Protein AF-A0A067TLC0-F1 (afdb_monomer)

Radius of gyration: 30.62 Å; Cα contacts (8 Å, |Δi|>4): 368; chains: 1; bounding box: 94×138×63 Å

Mean predicted aligned error: 16.07 Å

Foldseek 3Di:
DDDDDDDDDDDDDDDDDDDDDDDDDDDPDDDDDDDDDDDDDDDDDDDADDPPPPPAPVPDDDDDDDDDDDPDDPDPPPPDPPPPPVVPLCQAAFFQSHSDPQWDKDFLDDQDPPPVVNVVVQVVVVLQCLVHPPPPDGRDSPFLLRIGIHHPLRRCCVPVVLQKAKAFDPVLCVVVVVQSVVQVVVQVVCCVVPVHRPDGGDGDCVDCSWLWTWMDMDGLNQCVSAPPPGWRWHADPVVRDTQTWHQARHRFIASDNHPPGHGDDTDTGRCPVVCPPVDSRNHHTNVSSNVSRSVSVVVSVVVCVVCVVNNDDDPDPPPPPPPPPDDDDDDDDDDDDDDD

Organism: Galerina marginata (strain CBS 339.88) (NCBI:txid685588)

Sequence (340 aa):
MVNRTWQQPKHCRHIRDSNTDKDFEPNPYKREEEVYVYNNIPIPTSAVKPYSNVPTLRNLPEIVHNREPVIEEGGSVVLQPYSWDYANREEGCFVTKEVNYGNRLGYWLNPVSDSKIRKKMEGTLEKMNILGEFLDLPVDLEQSYNRSFFSPSIQSAMDNFGFIAITASSLTLDVLIPMIKSENLRLQAEANENGFSCSTRKIDHSHPCVSDPKFELVAMHPHHFLPPGTQLSIFDPKEMVYESYVAAKDGHIRTSVDSWSPRLPCFERNDKNRLSGGDLIMQANVFFVILGADIKFRRYFKWADANPASVQRLPIRKQEKDTCLSPKVTEDTHTMWASP

Solvent-accessible surface area (backbone atoms only — not comparable to full-atom values): 21796 Å² total; per-residue (Å²): 137,89,89,84,83,89,86,87,82,91,83,91,80,87,88,80,92,77,91,74,92,79,85,84,82,81,80,91,82,81,78,86,80,85,80,79,86,81,78,98,75,95,76,91,76,76,44,79,77,88,82,78,79,66,86,66,72,81,84,54,88,81,82,87,74,97,68,80,86,79,81,76,77,85,72,81,76,75,75,72,72,57,98,79,66,76,69,58,65,82,38,20,15,68,80,32,47,49,67,52,94,73,44,39,83,42,57,40,50,75,69,53,89,53,65,69,60,32,52,52,50,26,64,47,49,47,70,56,31,77,84,45,84,90,65,85,63,79,58,56,63,86,39,47,29,32,39,47,36,27,42,63,66,58,47,42,30,38,73,78,65,54,22,35,38,51,28,59,20,69,78,27,43,69,51,50,52,56,53,54,49,54,45,52,52,52,48,50,51,45,21,70,76,68,78,46,62,85,74,77,57,81,65,71,61,81,42,53,59,51,65,65,44,40,28,30,80,47,53,78,32,28,60,76,66,28,38,94,97,47,66,53,61,30,47,39,86,85,82,73,44,73,49,56,27,25,43,13,72,65,44,41,55,10,59,35,59,48,80,81,44,60,61,71,69,70,42,71,69,57,59,75,65,59,43,86,79,73,51,76,67,56,43,67,38,53,64,42,32,37,53,35,23,49,58,50,50,53,52,50,51,57,50,40,72,76,34,52,73,85,66,56,54,69,82,75,78,72,75,76,74,79,76,77,75,75,79,82,83,80,87,82,82,89,81,81,90,82,80,134

Nearest PDB structures (foldseek):
  8tv0-assembly1_E  TM=1.747E-01  e=7.543E+00  Xenorhabdus nematophila

Secondary structure (DSSP, 8-state):
------------------------PPP--------------------------S--GGGSPP--------------------TT----GGG--TTT----TT-EEEESSPPPSSHHHHHHHHHHHGGGT-S-TTS-PPP-TTSGGGEEEE-HHHHIIIIIS--EEEEE-HHHHHHHHHHHHHHHHHHHHHHHHHSS--SPP---TTSHHHHS--EEEEESSHHHHS-TT--EEEEETTTTEEEEEEE-TTSSEESSSSTTSPB---B---GGGGGGG--GGGS--HHHHHHHHHHHHHHHHHHHHH-HHHH--PPP---------PPPP-----------

pLDDT: mean 70.52, std 25.97, range [26.48, 98.31]

Structure (mmCIF, N/CA/C/O backbone):
data_AF-A0A067TLC0-F1
#
_entry.id   AF-A0A067TLC0-F1
#
loop_
_atom_site.group_PDB
_atom_site.id
_atom_site.type_symbol
_atom_site.label_atom_id
_atom_site.label_alt_id
_atom_site.label_comp_id
_atom_site.label_asym_id
_atom_site.label_entity_id
_atom_site.label_seq_id
_atom_site.pdbx_PDB_ins_code
_atom_site.Cartn_x
_atom_site.Cartn_y
_atom_site.Cartn_z
_atom_site.occupancy
_atom_site.B_iso_or_equiv
_atom_site.auth_seq_id
_atom_site.auth_comp_id
_atom_site.auth_asym_id
_atom_site.auth_atom_id
_atom_site.pdbx_PDB_model_num
ATOM 1 N N . MET A 1 1 ? -0.952 70.670 20.224 1.00 35.78 1 MET A N 1
ATOM 2 C CA . MET A 1 1 ? -1.187 69.590 19.239 1.00 35.78 1 MET A CA 1
ATOM 3 C C . MET A 1 1 ? 0.038 69.465 18.350 1.00 35.78 1 MET A C 1
ATOM 5 O O . MET A 1 1 ? 0.662 70.478 18.060 1.00 35.78 1 MET A O 1
ATOM 9 N N . VAL A 1 2 ? 0.418 68.236 18.005 1.00 34.09 2 VAL A N 1
ATOM 10 C CA . VAL A 1 2 ? 1.646 67.907 17.260 1.00 34.09 2 VAL A CA 1
ATOM 11 C C . VAL A 1 2 ? 1.389 68.008 15.756 1.00 34.09 2 VAL A C 1
ATOM 13 O O . VAL A 1 2 ? 0.340 67.555 15.316 1.00 34.09 2 VAL A O 1
ATOM 16 N N . ASN A 1 3 ? 2.334 68.569 14.986 1.00 34.62 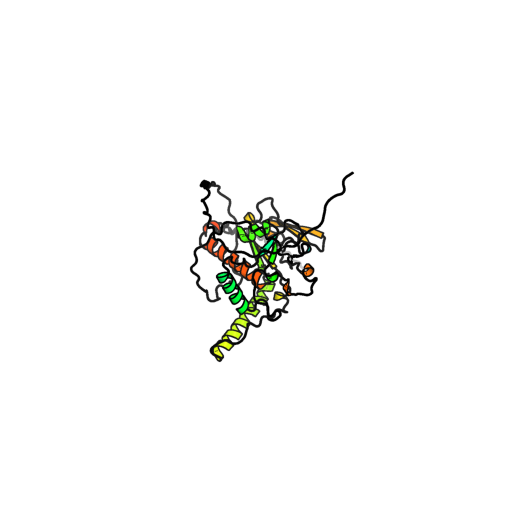3 ASN A N 1
ATOM 17 C CA . ASN A 1 3 ? 2.530 68.250 13.561 1.00 34.62 3 ASN A CA 1
ATOM 18 C C . ASN A 1 3 ? 3.879 68.783 13.024 1.00 34.62 3 ASN A C 1
ATOM 20 O O . ASN A 1 3 ? 3.991 69.893 12.509 1.00 34.62 3 ASN A O 1
ATOM 24 N N . ARG A 1 4 ? 4.911 67.944 13.156 1.00 38.00 4 ARG A N 1
ATOM 25 C CA . ARG A 1 4 ? 6.143 67.834 12.345 1.00 38.00 4 ARG A CA 1
ATOM 26 C C . ARG A 1 4 ? 6.429 66.318 12.323 1.00 38.00 4 ARG A C 1
ATOM 28 O O . ARG A 1 4 ? 6.133 65.671 13.320 1.00 38.00 4 ARG A O 1
ATOM 35 N N . THR A 1 5 ? 6.871 65.684 11.240 1.00 31.77 5 THR A N 1
ATOM 36 C CA . THR A 1 5 ? 8.157 65.898 10.548 1.00 31.77 5 THR A CA 1
ATOM 37 C C . THR A 1 5 ? 8.055 65.534 9.054 1.00 31.77 5 THR A C 1
ATOM 39 O O . THR A 1 5 ? 7.375 64.585 8.692 1.00 31.77 5 THR A O 1
ATOM 42 N N . TRP A 1 6 ? 8.511 66.400 8.142 1.00 28.59 6 TRP A N 1
ATOM 43 C CA . TRP A 1 6 ? 9.872 66.473 7.558 1.00 28.59 6 TRP A CA 1
ATOM 44 C C . TRP A 1 6 ? 10.228 65.338 6.573 1.00 28.59 6 TRP A C 1
ATOM 46 O O . TRP A 1 6 ? 10.308 64.172 6.939 1.00 28.59 6 TRP A O 1
ATOM 56 N N . GLN A 1 7 ? 10.485 65.731 5.319 1.00 39.12 7 GLN A N 1
ATOM 57 C CA . GLN A 1 7 ? 11.053 64.910 4.239 1.00 39.12 7 GLN A CA 1
ATOM 58 C C . GLN A 1 7 ? 12.599 64.923 4.247 1.00 39.12 7 GLN A C 1
ATOM 60 O O . GLN A 1 7 ? 13.198 65.759 4.921 1.00 39.12 7 GLN A O 1
ATOM 65 N N . GLN A 1 8 ? 13.174 64.113 3.338 1.00 34.06 8 GLN A N 1
ATOM 66 C CA . GLN A 1 8 ? 14.561 64.074 2.820 1.00 34.06 8 GLN A CA 1
ATOM 67 C C . GLN A 1 8 ? 15.534 63.082 3.496 1.00 34.06 8 GLN A C 1
ATOM 69 O O . GLN A 1 8 ? 15.330 62.745 4.658 1.00 34.06 8 GLN A O 1
ATOM 74 N N . PRO A 1 9 ? 16.641 62.671 2.823 1.00 39.53 9 PRO A N 1
ATOM 75 C CA . PRO A 1 9 ? 16.933 62.655 1.373 1.00 39.53 9 PRO A CA 1
ATOM 76 C C . PRO A 1 9 ? 17.453 61.288 0.852 1.00 39.53 9 PRO A C 1
ATOM 78 O O . PRO A 1 9 ? 17.744 60.367 1.609 1.00 39.53 9 PRO A O 1
ATOM 81 N N . LYS A 1 10 ? 17.657 61.179 -0.471 1.00 44.28 10 LYS A N 1
ATOM 82 C CA . LYS A 1 10 ? 18.511 60.138 -1.079 1.00 44.28 10 LYS A CA 1
ATOM 83 C C . LYS A 1 10 ? 19.995 60.473 -0.870 1.00 44.28 10 LYS A C 1
ATOM 85 O O . LYS A 1 10 ? 20.380 61.604 -1.143 1.00 44.28 10 LYS A O 1
ATOM 90 N N . HIS A 1 11 ? 20.835 59.481 -0.564 1.00 31.58 11 HIS A N 1
ATOM 91 C CA . HIS A 1 11 ? 22.257 59.500 -0.940 1.00 31.58 11 HIS A CA 1
ATOM 92 C C . HIS A 1 11 ? 22.839 58.084 -1.060 1.00 31.58 11 HIS A C 1
ATOM 94 O O . HIS A 1 11 ? 22.676 57.259 -0.167 1.00 31.58 11 HIS A O 1
ATOM 100 N N . CYS A 1 12 ? 23.550 57.818 -2.158 1.00 40.28 12 CYS A N 1
ATOM 101 C CA . CYS A 1 12 ? 24.310 56.583 -2.365 1.00 40.28 12 CYS A CA 1
ATOM 102 C C . CYS A 1 12 ? 25.687 56.647 -1.685 1.00 40.28 12 CYS A C 1
ATOM 104 O O . CYS A 1 12 ? 26.345 57.687 -1.758 1.00 40.28 12 CYS A O 1
ATOM 106 N N . ARG A 1 13 ? 26.188 55.506 -1.189 1.00 30.22 13 ARG A N 1
ATOM 107 C CA . ARG A 1 13 ? 27.627 55.182 -1.151 1.00 30.22 13 ARG A CA 1
ATOM 108 C C . ARG A 1 13 ? 27.857 53.684 -1.398 1.00 30.22 13 ARG A C 1
ATOM 110 O O . ARG A 1 13 ? 27.169 52.852 -0.823 1.00 30.22 13 ARG A O 1
ATOM 117 N N . HIS A 1 14 ? 28.837 53.381 -2.250 1.00 39.69 14 HIS A N 1
ATOM 118 C CA . HIS A 1 14 ? 29.527 52.084 -2.328 1.00 39.69 14 HIS A CA 1
ATOM 119 C C . HIS A 1 14 ? 30.627 51.993 -1.246 1.00 39.69 14 HIS A C 1
ATOM 121 O O . HIS A 1 14 ? 30.883 53.001 -0.587 1.00 39.69 14 HIS A O 1
ATOM 127 N N . ILE A 1 15 ? 31.322 50.835 -1.195 1.00 32.88 15 ILE A N 1
ATOM 128 C CA . ILE A 1 15 ? 32.452 50.386 -0.329 1.00 32.88 15 ILE A CA 1
ATOM 129 C C . ILE A 1 15 ? 31.965 49.377 0.730 1.00 32.88 15 ILE A C 1
ATOM 131 O O . ILE A 1 15 ? 30.950 49.645 1.360 1.00 32.88 15 ILE A O 1
ATOM 135 N N . ARG A 1 16 ? 32.640 48.258 1.048 1.00 30.11 16 ARG A N 1
ATOM 136 C CA . ARG A 1 16 ? 33.638 47.361 0.392 1.00 30.11 16 ARG A CA 1
ATOM 137 C C . ARG A 1 16 ? 33.803 46.152 1.346 1.00 30.11 16 ARG A C 1
ATOM 139 O O . ARG A 1 16 ? 33.373 46.241 2.491 1.00 30.11 16 ARG A O 1
ATOM 146 N N . ASP A 1 17 ? 34.412 45.057 0.903 1.00 43.75 17 ASP A N 1
ATOM 147 C CA . ASP A 1 17 ? 34.593 43.824 1.688 1.00 43.75 17 ASP A CA 1
ATOM 148 C C . ASP A 1 17 ? 35.338 44.004 3.023 1.00 43.75 17 ASP A C 1
ATOM 150 O O . ASP A 1 17 ? 36.309 44.760 3.107 1.00 43.75 17 ASP A O 1
ATOM 154 N N . SER A 1 18 ? 34.975 43.191 4.022 1.00 37.06 18 SER A N 1
ATOM 155 C CA . SER A 1 18 ? 35.901 42.763 5.079 1.00 37.06 18 SER A CA 1
ATOM 156 C C . SER A 1 18 ? 35.486 41.420 5.690 1.00 37.06 18 SER A C 1
ATOM 158 O O . SER A 1 18 ? 34.394 41.304 6.248 1.00 37.06 18 SER A O 1
ATOM 160 N N . ASN A 1 19 ? 36.388 40.436 5.638 1.00 40.75 19 ASN A N 1
ATOM 161 C CA . ASN A 1 19 ? 36.303 39.190 6.403 1.00 40.75 19 ASN A CA 1
ATOM 162 C C . ASN A 1 19 ? 36.103 39.465 7.901 1.00 40.75 19 ASN A C 1
ATOM 164 O O . ASN A 1 19 ? 36.773 40.333 8.454 1.00 40.75 19 ASN A O 1
ATOM 168 N N . THR A 1 20 ? 35.302 38.638 8.572 1.00 42.38 20 THR A N 1
ATOM 169 C CA . THR A 1 20 ? 35.576 38.239 9.963 1.00 42.38 20 THR A CA 1
ATOM 170 C C . THR A 1 20 ? 35.119 36.801 10.169 1.00 42.38 20 THR A C 1
ATOM 172 O O . THR A 1 20 ? 33.921 36.527 10.174 1.00 42.38 20 THR A O 1
ATOM 175 N N . ASP A 1 21 ? 36.081 35.898 10.364 1.00 45.62 21 ASP A N 1
ATOM 176 C CA . ASP A 1 21 ? 35.835 34.652 11.086 1.00 45.62 21 ASP A CA 1
ATOM 177 C C . ASP A 1 21 ? 35.264 34.976 12.471 1.00 45.62 21 ASP A C 1
ATOM 179 O O . ASP A 1 21 ? 35.669 35.959 13.104 1.00 45.62 21 ASP A O 1
ATOM 183 N N . LYS A 1 22 ? 34.338 34.142 12.949 1.00 41.09 22 LYS A N 1
ATOM 184 C CA . LYS A 1 22 ? 33.977 34.070 14.366 1.00 41.09 22 LYS A CA 1
ATOM 185 C C . LYS A 1 22 ? 33.767 32.623 14.770 1.00 41.09 22 LYS A C 1
ATOM 187 O O . LYS A 1 22 ? 32.983 31.903 14.155 1.00 41.09 22 LYS A O 1
ATOM 192 N N . ASP A 1 23 ? 34.491 32.242 15.809 1.00 38.19 23 ASP A N 1
ATOM 193 C CA . ASP A 1 23 ? 34.583 30.889 16.330 1.00 38.19 23 ASP A CA 1
ATOM 194 C C . ASP A 1 23 ? 33.241 30.373 16.865 1.00 38.19 23 ASP A C 1
ATOM 196 O O . ASP A 1 23 ? 32.471 31.101 17.497 1.00 38.19 23 ASP A O 1
ATOM 200 N N . PHE A 1 24 ? 32.980 29.086 16.636 1.00 37.44 24 PHE A N 1
ATOM 201 C CA . PHE A 1 24 ? 31.867 28.360 17.241 1.00 37.44 24 PHE A CA 1
ATOM 202 C C . PHE A 1 24 ? 32.380 27.594 18.467 1.00 37.44 24 PHE A C 1
ATOM 204 O O . PHE A 1 24 ? 33.016 26.548 18.332 1.00 37.44 24 PHE A O 1
ATOM 211 N N . GLU A 1 25 ? 32.096 28.096 19.670 1.00 41.50 25 GLU A N 1
ATOM 212 C CA . GLU A 1 25 ? 32.323 27.332 20.903 1.00 41.50 25 GLU A CA 1
ATOM 213 C C . GLU A 1 25 ? 31.297 26.182 21.024 1.00 41.50 25 GLU A C 1
ATOM 215 O O . GLU A 1 25 ? 30.097 26.398 20.814 1.00 41.50 25 GLU A O 1
ATOM 220 N N . PRO A 1 26 ? 31.717 24.950 21.372 1.00 40.78 26 PRO A N 1
ATOM 221 C CA . PRO A 1 26 ? 30.798 23.832 21.559 1.00 40.78 26 PRO A CA 1
ATOM 222 C C . PRO A 1 26 ? 30.064 23.905 22.910 1.00 40.78 26 PRO A C 1
ATOM 224 O O . PRO A 1 26 ? 30.665 24.064 23.970 1.00 40.78 26 PRO A O 1
ATOM 227 N N . ASN A 1 27 ? 28.742 23.726 22.867 1.00 39.22 27 ASN A N 1
ATOM 228 C CA . ASN A 1 27 ? 27.845 23.771 24.026 1.00 39.22 27 ASN A CA 1
ATOM 229 C C . ASN A 1 27 ? 28.145 22.631 25.043 1.00 39.22 27 ASN A C 1
ATOM 231 O O . ASN A 1 27 ? 28.084 21.461 24.656 1.00 39.22 27 ASN A O 1
ATOM 235 N N . PRO A 1 28 ? 28.422 22.923 26.333 1.00 37.91 28 PRO A N 1
ATOM 236 C CA . PRO A 1 28 ? 28.964 21.951 27.294 1.00 37.91 28 PRO A CA 1
ATOM 237 C C . PRO A 1 28 ? 27.935 21.022 27.974 1.00 37.91 28 PRO A C 1
ATOM 239 O O . PRO A 1 28 ? 28.260 20.388 28.977 1.00 37.91 28 PRO A O 1
ATOM 242 N N . TYR A 1 29 ? 26.704 20.907 27.464 1.00 36.50 29 TYR A N 1
ATOM 243 C CA . TYR A 1 29 ? 25.649 20.081 28.074 1.00 36.50 29 TYR A CA 1
ATOM 244 C C . TYR A 1 29 ? 25.233 18.883 27.209 1.00 36.50 29 TYR A C 1
ATOM 246 O O . TYR A 1 29 ? 24.141 18.848 26.647 1.00 36.50 29 TYR A O 1
ATOM 254 N N . LYS A 1 30 ? 26.079 17.846 27.185 1.00 38.03 30 LYS A N 1
ATOM 255 C CA . LYS A 1 30 ? 25.629 16.462 26.968 1.00 38.03 30 LYS A CA 1
ATOM 256 C C . LYS A 1 30 ? 25.593 15.743 28.315 1.00 38.03 30 LYS A C 1
ATOM 258 O O . LYS A 1 30 ? 26.639 15.491 28.904 1.00 38.03 30 LYS A O 1
ATOM 263 N N . ARG A 1 31 ? 24.391 15.417 28.797 1.00 38.50 31 ARG A N 1
ATOM 264 C CA . ARG A 1 31 ? 24.199 14.331 29.766 1.00 38.50 31 ARG A CA 1
ATOM 265 C C . ARG A 1 31 ? 23.816 13.085 28.985 1.00 38.50 31 ARG A C 1
ATOM 267 O O . ARG A 1 31 ? 22.965 13.159 28.105 1.00 38.50 31 ARG A O 1
ATOM 274 N N . GLU A 1 32 ? 24.460 11.978 29.307 1.00 35.38 32 GLU A N 1
ATOM 275 C CA . GLU A 1 32 ? 24.096 10.661 28.801 1.00 35.38 32 GLU A CA 1
ATOM 276 C C . GLU A 1 32 ? 22.876 10.178 29.597 1.00 35.38 32 GLU A C 1
ATOM 278 O O . GLU A 1 32 ? 22.923 10.118 30.827 1.00 35.38 32 GLU A O 1
ATOM 283 N N . GLU A 1 33 ? 21.764 9.893 28.918 1.00 31.33 33 GLU A N 1
ATOM 284 C CA . GLU A 1 33 ? 20.612 9.239 29.545 1.00 31.33 33 GLU A CA 1
ATOM 285 C C . GLU A 1 33 ? 20.790 7.720 29.454 1.00 31.33 33 GLU A C 1
ATOM 287 O O . GLU A 1 33 ? 20.690 7.124 28.381 1.00 31.33 33 GLU A O 1
ATOM 292 N N . GLU A 1 34 ? 21.056 7.082 30.595 1.00 29.84 34 GLU A N 1
ATOM 293 C CA . GLU A 1 34 ? 21.028 5.624 30.716 1.00 29.84 34 GLU A CA 1
ATOM 294 C C . GLU A 1 34 ? 19.593 5.110 30.516 1.00 29.84 34 GLU A C 1
ATOM 296 O O . GLU A 1 34 ? 18.732 5.247 31.389 1.00 29.84 34 GLU A O 1
ATOM 301 N N . VAL A 1 35 ? 19.321 4.482 29.370 1.00 28.64 35 VAL A N 1
ATOM 302 C CA . VAL A 1 35 ? 18.025 3.842 29.108 1.00 28.64 35 VAL A CA 1
ATOM 303 C C . VAL A 1 35 ? 17.969 2.482 29.809 1.00 28.64 35 VAL A C 1
ATOM 305 O O . VAL A 1 35 ? 18.454 1.470 29.300 1.00 28.64 35 VAL A O 1
ATOM 308 N N . TYR A 1 36 ? 17.335 2.442 30.982 1.00 28.42 36 TYR A N 1
ATOM 309 C CA . TYR A 1 36 ? 17.071 1.200 31.712 1.00 28.42 36 TYR A CA 1
ATOM 310 C C . TYR A 1 36 ? 16.000 0.359 31.002 1.00 28.42 36 TYR A C 1
ATOM 312 O O . TYR A 1 36 ? 14.807 0.663 31.053 1.00 28.42 36 TYR A O 1
ATOM 320 N N . VAL A 1 37 ? 16.418 -0.747 30.379 1.00 28.23 37 VAL A N 1
ATOM 321 C CA . VAL A 1 37 ? 15.508 -1.719 29.753 1.00 28.23 37 VAL A CA 1
ATOM 322 C C . VAL A 1 37 ? 14.820 -2.570 30.825 1.00 28.23 37 VAL A C 1
ATOM 324 O O . VAL A 1 37 ? 15.290 -3.643 31.200 1.00 28.23 37 VAL A O 1
ATOM 327 N N . TYR A 1 38 ? 13.660 -2.111 31.291 1.00 27.77 38 TYR A N 1
ATOM 328 C CA . TYR A 1 38 ? 12.707 -2.953 32.011 1.00 27.77 38 TYR A CA 1
ATOM 329 C C . TYR A 1 38 ? 11.726 -3.599 31.028 1.00 27.77 38 TYR A C 1
ATOM 331 O O . TYR A 1 38 ? 10.941 -2.897 30.395 1.00 27.77 38 TYR A O 1
ATOM 339 N N . ASN A 1 39 ? 11.726 -4.935 30.947 1.00 31.44 39 ASN A N 1
ATOM 340 C CA . ASN A 1 39 ? 10.574 -5.748 31.376 1.00 31.44 39 ASN A CA 1
ATOM 341 C C . ASN A 1 39 ? 10.729 -7.241 31.034 1.00 31.44 39 ASN A C 1
ATOM 343 O O . ASN A 1 39 ? 10.575 -7.661 29.890 1.00 31.44 39 ASN A O 1
ATOM 347 N N . ASN A 1 40 ? 10.890 -8.063 32.075 1.00 36.94 40 ASN A N 1
ATOM 348 C CA . ASN A 1 40 ? 10.496 -9.470 32.034 1.00 36.94 40 ASN A CA 1
ATOM 349 C C . ASN A 1 40 ? 8.982 -9.557 32.281 1.00 36.94 40 ASN A C 1
ATOM 351 O O . ASN A 1 40 ? 8.552 -9.491 33.431 1.00 36.94 40 ASN A O 1
ATOM 355 N N . ILE A 1 41 ? 8.173 -9.721 31.231 1.00 29.52 41 ILE A N 1
ATOM 356 C CA . ILE A 1 41 ? 6.742 -10.052 31.356 1.00 29.52 41 ILE A CA 1
ATOM 357 C C . ILE A 1 41 ? 6.423 -11.214 30.398 1.00 29.52 41 ILE A C 1
ATOM 359 O O . ILE A 1 41 ? 6.582 -11.055 29.188 1.00 29.52 41 ILE A O 1
ATOM 363 N N . PRO A 1 42 ? 5.981 -12.387 30.892 1.00 28.31 42 PRO A N 1
ATOM 364 C CA . PRO A 1 42 ? 5.569 -13.495 30.035 1.00 28.31 42 PRO A CA 1
ATOM 365 C C . PRO A 1 42 ? 4.168 -13.237 29.456 1.00 28.31 42 PRO A C 1
ATOM 367 O O . PRO A 1 42 ? 3.219 -13.010 30.204 1.00 28.31 42 PRO A O 1
ATOM 370 N N . ILE A 1 43 ? 4.025 -13.304 28.127 1.00 30.72 43 ILE A N 1
ATOM 371 C CA . ILE A 1 43 ? 2.763 -13.026 27.414 1.00 30.72 43 ILE A CA 1
ATOM 372 C C . ILE A 1 43 ? 2.221 -14.315 26.743 1.00 30.72 43 ILE A C 1
ATOM 374 O O . ILE A 1 43 ? 3.015 -15.085 26.194 1.00 30.72 43 ILE A O 1
ATOM 378 N N . PRO A 1 44 ? 0.896 -14.598 26.779 1.00 29.98 44 PRO A N 1
ATOM 379 C CA . PRO A 1 44 ? 0.312 -15.817 26.201 1.00 29.98 44 PRO A CA 1
ATOM 380 C C . PRO A 1 44 ? 0.334 -15.849 24.662 1.00 29.98 44 PRO A C 1
ATOM 382 O O . PRO A 1 44 ? 0.292 -14.812 24.007 1.00 29.98 44 PRO A O 1
ATOM 385 N N . THR A 1 45 ? 0.365 -17.052 24.075 1.00 39.25 45 THR A N 1
ATOM 386 C CA . THR A 1 45 ? 0.702 -17.280 22.655 1.00 39.25 45 THR A CA 1
ATOM 387 C C . THR A 1 45 ? -0.404 -17.968 21.840 1.00 39.25 45 THR A C 1
ATOM 389 O O . THR A 1 45 ? -0.791 -19.097 22.136 1.00 39.25 45 THR A O 1
ATOM 392 N N . SER A 1 46 ? -0.869 -17.286 20.781 1.00 35.47 46 SER A N 1
ATOM 393 C CA . SER A 1 46 ? -1.727 -17.778 19.677 1.00 35.47 46 SER A CA 1
ATOM 394 C C . SER A 1 46 ? -1.967 -16.645 18.653 1.00 35.47 46 SER A C 1
ATOM 396 O O . SER A 1 46 ? -2.077 -15.502 19.081 1.00 35.47 46 SER A O 1
ATOM 398 N N . ALA A 1 47 ? -2.136 -16.840 17.339 1.00 34.28 47 ALA A N 1
ATOM 399 C CA . ALA A 1 47 ? -1.912 -18.000 16.462 1.00 34.28 47 ALA A CA 1
ATOM 400 C C . ALA A 1 47 ? -1.875 -17.539 14.976 1.00 34.28 47 ALA A C 1
ATOM 402 O O . ALA A 1 47 ? -2.572 -16.593 14.619 1.00 34.28 47 ALA A O 1
ATOM 403 N N . VAL A 1 48 ? -1.116 -18.220 14.100 1.00 31.67 48 VAL A N 1
ATOM 404 C CA . VAL A 1 48 ? -1.018 -17.938 12.645 1.00 31.67 48 VAL A CA 1
ATOM 405 C C . VAL A 1 48 ? -1.014 -19.247 11.836 1.00 31.67 48 VAL A C 1
ATOM 407 O O . VAL A 1 48 ? -0.314 -20.193 12.189 1.00 31.67 48 VAL A O 1
ATOM 410 N N . LYS A 1 49 ? -1.780 -19.313 10.736 1.00 31.06 49 LYS A N 1
ATOM 411 C CA . LYS A 1 49 ? -1.675 -20.366 9.698 1.00 31.06 49 LYS A CA 1
ATOM 412 C C . LYS A 1 49 ? -0.728 -19.909 8.575 1.00 31.06 49 LYS A C 1
ATOM 414 O O . LYS A 1 49 ? -0.640 -18.708 8.338 1.00 31.06 49 LYS A O 1
ATOM 419 N N . PRO A 1 50 ? -0.054 -20.825 7.854 1.00 34.62 50 PRO A N 1
ATOM 420 C CA . PRO A 1 50 ? 0.897 -20.447 6.811 1.00 34.62 50 PRO A CA 1
ATOM 421 C C . PRO A 1 50 ? 0.210 -19.697 5.660 1.00 34.62 50 PRO A C 1
ATOM 423 O O . PRO A 1 50 ? -0.622 -20.260 4.949 1.00 34.62 50 PRO A O 1
ATOM 426 N N . TYR A 1 51 ? 0.600 -18.440 5.447 1.00 38.50 51 TYR A N 1
ATOM 427 C CA . TYR A 1 51 ? 0.253 -17.663 4.256 1.00 38.50 51 TYR A CA 1
ATOM 428 C C . TYR A 1 51 ? 1.097 -18.143 3.059 1.00 38.50 51 TYR A C 1
ATOM 430 O O . TYR A 1 51 ? 2.070 -17.504 2.673 1.00 38.50 51 TYR A O 1
ATOM 438 N N . SER A 1 52 ? 0.746 -19.297 2.482 1.00 35.38 52 SER A N 1
ATOM 439 C CA . SER A 1 52 ? 1.464 -19.897 1.341 1.00 35.38 52 SER A CA 1
ATOM 440 C C . SER A 1 52 ? 0.997 -19.416 -0.038 1.00 35.38 52 SER A C 1
ATOM 442 O O . SER A 1 52 ? 1.602 -19.792 -1.037 1.00 35.38 52 SER A O 1
ATOM 444 N N . ASN A 1 53 ? -0.086 -18.633 -0.107 1.00 33.38 53 ASN A N 1
ATOM 445 C CA . ASN A 1 53 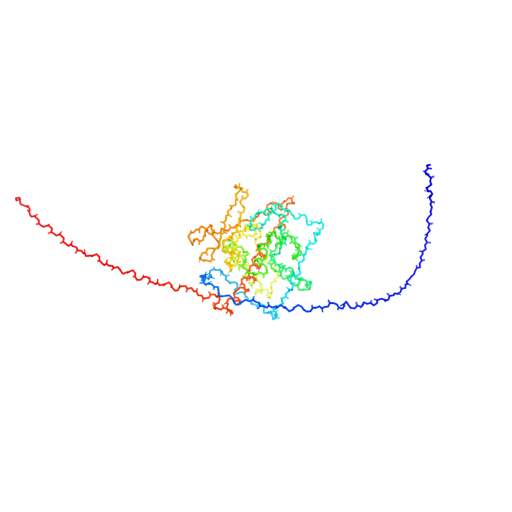? -0.794 -18.360 -1.365 1.00 33.38 53 ASN A CA 1
ATOM 446 C C . ASN A 1 53 ? -0.684 -16.910 -1.861 1.00 33.38 53 ASN A C 1
ATOM 448 O O . ASN A 1 53 ? -1.201 -16.615 -2.932 1.00 33.38 53 ASN A O 1
ATOM 452 N N . VAL A 1 54 ? 0.024 -16.022 -1.152 1.00 35.81 54 VAL A N 1
ATOM 453 C CA . VAL A 1 54 ? 0.526 -14.792 -1.788 1.00 35.81 54 VAL A CA 1
ATOM 454 C C . VAL A 1 54 ? 1.674 -15.224 -2.705 1.00 35.81 54 VAL A C 1
ATOM 456 O O . VAL A 1 54 ? 2.632 -15.810 -2.191 1.00 35.81 54 VAL A O 1
ATOM 459 N N . PRO A 1 55 ? 1.628 -14.982 -4.030 1.00 36.38 55 PRO A N 1
ATOM 460 C CA . PRO A 1 55 ? 2.714 -15.368 -4.920 1.00 36.38 55 PRO A CA 1
ATOM 461 C C . PRO A 1 55 ? 3.963 -14.563 -4.565 1.00 36.38 55 PRO A C 1
ATOM 463 O O . PRO A 1 55 ? 4.116 -13.409 -4.962 1.00 36.38 55 PRO A O 1
ATOM 466 N N . THR A 1 56 ? 4.863 -15.154 -3.780 1.00 40.16 56 THR A N 1
ATOM 467 C CA . THR A 1 56 ? 6.076 -14.460 -3.360 1.00 40.16 56 THR A CA 1
ATOM 468 C C . THR A 1 56 ? 6.903 -14.096 -4.586 1.00 40.16 56 THR A C 1
ATOM 470 O O . THR A 1 56 ? 7.214 -14.968 -5.400 1.00 40.16 56 THR A O 1
ATOM 473 N N . LEU A 1 57 ? 7.369 -12.849 -4.664 1.00 42.50 57 LEU A N 1
ATOM 474 C CA . LEU A 1 57 ? 8.295 -12.370 -5.700 1.00 42.50 57 LEU A CA 1
ATOM 475 C C . LEU A 1 57 ? 9.705 -13.010 -5.616 1.00 42.50 57 LEU A C 1
ATOM 477 O O . LEU A 1 57 ? 10.618 -12.574 -6.307 1.00 42.50 57 LEU A O 1
ATOM 481 N N . ARG A 1 58 ? 9.872 -14.083 -4.821 1.00 43.12 58 ARG A N 1
ATOM 482 C CA . ARG A 1 58 ? 11.104 -14.868 -4.588 1.00 43.12 58 ARG A CA 1
ATOM 483 C C . ARG A 1 58 ? 11.772 -15.421 -5.857 1.00 43.12 58 ARG A C 1
ATOM 485 O O . ARG A 1 58 ? 12.924 -15.824 -5.782 1.00 43.12 58 ARG A O 1
ATOM 492 N N . ASN A 1 59 ? 11.075 -15.435 -6.996 1.00 40.38 59 ASN A N 1
ATOM 493 C CA . ASN A 1 59 ? 11.617 -15.881 -8.286 1.00 40.38 59 ASN A CA 1
ATOM 494 C C . ASN A 1 59 ? 12.070 -14.721 -9.198 1.00 40.38 59 ASN A C 1
ATOM 496 O O . ASN A 1 59 ? 12.397 -14.959 -10.360 1.00 40.38 59 ASN A O 1
ATOM 500 N N . LEU A 1 60 ? 12.075 -13.473 -8.716 1.00 36.72 60 LEU A N 1
ATOM 501 C CA . LEU A 1 60 ? 12.784 -12.377 -9.380 1.00 36.72 60 LEU A CA 1
ATOM 502 C C . LEU A 1 60 ? 14.269 -12.413 -8.971 1.00 36.72 60 LEU A C 1
ATOM 504 O O . LEU A 1 60 ? 14.550 -12.637 -7.793 1.00 36.72 60 LEU A O 1
ATOM 508 N N . PRO A 1 61 ? 15.223 -12.197 -9.898 1.00 29.81 61 PRO A N 1
ATOM 509 C CA . PRO A 1 61 ? 16.648 -12.239 -9.580 1.00 29.81 61 PRO A CA 1
ATOM 510 C C . PRO A 1 61 ? 17.015 -11.176 -8.536 1.00 29.81 61 PRO A C 1
ATOM 512 O O . PRO A 1 61 ? 16.759 -9.984 -8.716 1.00 29.81 61 PRO A O 1
ATOM 515 N N . GLU A 1 62 ? 17.613 -11.622 -7.433 1.00 34.41 62 GLU A N 1
ATOM 516 C CA . GLU A 1 62 ? 17.938 -10.782 -6.283 1.00 34.41 62 GLU A CA 1
ATOM 517 C C . GLU A 1 62 ? 19.139 -9.868 -6.571 1.00 34.41 62 GLU A C 1
ATOM 519 O O . GLU A 1 62 ? 20.245 -10.327 -6.861 1.00 34.41 62 GLU A O 1
ATOM 524 N N . ILE A 1 63 ? 18.942 -8.552 -6.441 1.00 32.03 63 ILE A N 1
ATOM 525 C CA . ILE A 1 63 ? 20.044 -7.585 -6.444 1.00 32.03 63 ILE A CA 1
ATOM 526 C C . ILE A 1 63 ? 20.589 -7.493 -5.016 1.00 32.03 63 ILE A C 1
ATOM 528 O O . ILE A 1 63 ? 20.036 -6.792 -4.167 1.00 32.03 63 ILE A O 1
ATOM 532 N N . VAL A 1 64 ? 21.688 -8.203 -4.756 1.00 27.55 64 VAL A N 1
ATOM 533 C CA . VAL A 1 64 ? 22.331 -8.239 -3.437 1.00 27.55 64 VAL A CA 1
ATOM 534 C C . VAL A 1 64 ? 22.871 -6.855 -3.063 1.00 27.55 64 VAL A C 1
ATOM 536 O O . VAL A 1 64 ? 23.706 -6.272 -3.761 1.00 27.55 64 VAL A O 1
ATOM 539 N N . HIS A 1 65 ? 22.417 -6.327 -1.927 1.00 31.44 65 HIS A N 1
ATOM 540 C CA . HIS A 1 65 ? 22.927 -5.097 -1.327 1.00 31.44 65 HIS A CA 1
ATOM 541 C C . HIS A 1 65 ? 23.325 -5.355 0.126 1.00 31.44 65 HIS A C 1
ATOM 543 O O . HIS A 1 65 ? 22.482 -5.391 1.021 1.00 31.44 65 HIS A O 1
ATOM 549 N N . ASN A 1 66 ? 24.633 -5.491 0.357 1.00 28.73 66 ASN A N 1
ATOM 550 C CA . ASN A 1 66 ? 25.212 -5.542 1.696 1.00 28.73 66 ASN A CA 1
ATOM 551 C C . ASN A 1 66 ? 25.031 -4.175 2.371 1.00 28.73 66 ASN A C 1
ATOM 553 O O . ASN A 1 66 ? 25.785 -3.239 2.104 1.00 28.73 66 ASN A O 1
ATOM 557 N N . ARG A 1 67 ? 24.016 -4.056 3.228 1.00 35.34 67 ARG A N 1
ATOM 558 C CA . ARG A 1 67 ? 23.846 -2.938 4.160 1.00 35.34 67 ARG A CA 1
ATOM 559 C C . ARG A 1 67 ? 23.401 -3.460 5.516 1.00 35.34 67 ARG A C 1
ATOM 561 O O . ARG A 1 67 ? 22.459 -4.248 5.607 1.00 35.34 67 ARG A O 1
ATOM 568 N N . GLU A 1 68 ? 24.077 -2.991 6.552 1.00 26.48 68 GLU A N 1
ATOM 569 C CA . GLU A 1 68 ? 23.636 -3.141 7.934 1.00 26.48 68 GLU A CA 1
ATOM 570 C C . GLU A 1 68 ? 22.352 -2.323 8.172 1.00 26.48 68 GLU A C 1
ATOM 572 O O . GLU A 1 68 ? 22.097 -1.346 7.454 1.00 26.48 68 GLU A O 1
ATOM 577 N N . PRO A 1 69 ? 21.501 -2.721 9.135 1.00 30.94 69 PRO A N 1
ATOM 578 C CA . PRO A 1 69 ? 20.294 -1.977 9.458 1.00 30.94 69 PRO A CA 1
ATOM 579 C C . PRO A 1 69 ? 20.655 -0.641 10.118 1.00 30.94 69 PRO A C 1
ATOM 581 O O . PRO A 1 69 ? 21.035 -0.597 11.285 1.00 30.94 69 PRO A O 1
ATOM 584 N N . VAL A 1 70 ? 20.488 0.457 9.379 1.00 29.55 70 VAL A N 1
ATOM 585 C CA . VAL A 1 70 ? 20.499 1.800 9.966 1.00 29.55 70 VAL A CA 1
ATOM 586 C C . VAL A 1 70 ? 19.228 1.955 10.800 1.00 29.55 70 VAL A C 1
ATOM 588 O O . VAL A 1 70 ? 18.120 1.918 10.263 1.00 29.55 70 VAL A O 1
ATOM 591 N N . ILE A 1 71 ? 19.397 2.109 12.111 1.00 29.39 71 ILE A N 1
ATOM 592 C CA . ILE A 1 71 ? 18.343 2.588 13.004 1.00 29.39 71 ILE A CA 1
ATOM 593 C C . ILE A 1 71 ? 18.346 4.110 12.861 1.00 29.39 71 ILE A C 1
ATOM 595 O O . ILE A 1 71 ? 19.210 4.784 13.414 1.00 29.39 71 ILE A O 1
ATOM 599 N N . GLU A 1 72 ? 17.429 4.647 12.060 1.00 33.31 72 GLU A N 1
ATOM 600 C CA . GLU A 1 72 ? 17.228 6.094 11.982 1.00 33.31 72 GLU A CA 1
ATOM 601 C C . GLU A 1 72 ? 16.483 6.550 13.243 1.00 33.31 72 GLU A C 1
ATOM 603 O O . GLU A 1 72 ? 15.380 6.077 13.529 1.00 33.31 72 GLU A O 1
ATOM 608 N N . GLU A 1 73 ? 17.091 7.452 14.019 1.00 31.00 73 GLU A N 1
ATOM 609 C CA . GLU A 1 73 ? 16.404 8.103 15.134 1.00 31.00 73 GLU A CA 1
ATOM 610 C C . GLU A 1 73 ? 15.183 8.858 14.600 1.00 31.00 73 GLU A C 1
ATOM 612 O O . GLU A 1 73 ? 15.277 9.614 13.630 1.00 31.00 73 GLU A O 1
ATOM 617 N N . GLY A 1 74 ? 14.030 8.643 15.239 1.00 33.41 74 GLY A N 1
ATOM 618 C CA . GLY A 1 74 ? 12.733 9.170 14.820 1.00 33.41 74 GLY A CA 1
ATOM 619 C C . GLY A 1 74 ? 12.601 10.682 14.999 1.00 33.41 74 GLY A C 1
ATOM 620 O O . GLY A 1 74 ? 11.804 11.148 15.813 1.00 33.41 74 GLY A O 1
ATOM 621 N N . GLY A 1 75 ? 13.346 11.457 14.213 1.00 28.28 75 GLY A N 1
ATOM 622 C CA . GLY A 1 75 ? 13.123 12.882 14.050 1.00 28.28 75 GLY A CA 1
ATOM 623 C C . GLY A 1 75 ? 11.717 13.108 13.507 1.00 28.28 75 GLY A C 1
ATOM 624 O O . GLY A 1 75 ? 11.423 12.776 12.360 1.00 28.28 75 GLY A O 1
ATOM 625 N N . SER A 1 76 ? 10.834 13.678 14.330 1.00 32.41 76 SER A N 1
ATOM 626 C CA . SER A 1 76 ? 9.497 14.085 13.899 1.00 32.41 76 SER A CA 1
ATOM 627 C C . SER A 1 76 ? 9.616 15.240 12.905 1.00 32.41 76 SER A C 1
ATOM 629 O O . SER A 1 76 ? 9.519 16.406 13.291 1.00 32.41 76 SER A O 1
ATOM 631 N N . VAL A 1 77 ? 9.799 14.917 11.623 1.00 33.94 77 VAL A N 1
ATOM 632 C CA . VAL A 1 77 ? 9.709 15.876 10.522 1.00 33.94 77 VAL A CA 1
ATOM 633 C C . VAL A 1 77 ? 8.274 16.393 10.476 1.00 33.94 77 VAL A C 1
ATOM 635 O O . VAL A 1 77 ? 7.387 15.809 9.855 1.00 33.94 77 VAL A O 1
ATOM 638 N N . VAL A 1 78 ? 8.041 17.510 11.165 1.00 36.12 78 VAL A N 1
ATOM 639 C CA . VAL A 1 78 ? 6.872 18.351 10.931 1.00 36.12 78 VAL A CA 1
ATOM 640 C C . VAL A 1 78 ? 7.057 18.910 9.529 1.00 36.12 78 VAL A C 1
ATOM 642 O O . VAL A 1 78 ? 7.793 19.876 9.336 1.00 36.12 78 VAL A O 1
ATOM 645 N N . LEU A 1 79 ? 6.442 18.246 8.549 1.00 39.22 79 LEU A N 1
ATOM 646 C CA . LEU A 1 79 ? 6.405 18.708 7.168 1.00 39.22 79 LEU A CA 1
ATOM 647 C C . LEU A 1 79 ? 5.836 20.129 7.176 1.00 39.22 79 LEU A C 1
ATOM 649 O O . LEU A 1 79 ? 4.643 20.325 7.422 1.00 39.22 79 LEU A O 1
ATOM 653 N N . GLN A 1 80 ? 6.693 21.125 6.941 1.00 35.41 80 GLN A N 1
ATOM 654 C CA . GLN A 1 80 ? 6.206 22.443 6.567 1.00 35.41 80 GLN A CA 1
ATOM 655 C C . GLN A 1 80 ? 5.476 22.262 5.235 1.00 35.41 80 GLN A C 1
ATOM 657 O O . GLN A 1 80 ? 6.089 21.736 4.303 1.00 35.41 80 GLN A O 1
ATOM 662 N N . PRO A 1 81 ? 4.193 22.646 5.128 1.00 35.84 81 PRO A N 1
ATOM 663 C CA . PRO A 1 81 ? 3.515 22.601 3.847 1.00 35.84 81 PRO A CA 1
ATOM 664 C C . PRO A 1 81 ? 4.239 23.577 2.922 1.00 35.84 81 PRO A C 1
ATOM 666 O O . PRO A 1 81 ? 4.231 24.789 3.163 1.00 35.84 81 PRO A O 1
ATOM 669 N N . TYR A 1 82 ? 4.868 23.057 1.866 1.00 38.94 82 TYR A N 1
ATOM 670 C CA . TYR A 1 82 ? 5.216 23.912 0.738 1.00 38.94 82 TYR A CA 1
ATOM 671 C C . TYR A 1 82 ? 3.910 24.538 0.249 1.00 38.94 82 TYR A C 1
ATOM 673 O O . TYR A 1 82 ? 2.861 23.899 0.274 1.00 38.94 82 TYR A O 1
ATOM 681 N N . SER A 1 83 ? 3.932 25.812 -0.137 1.00 40.12 83 SER A N 1
ATOM 682 C CA . SER A 1 83 ? 2.715 26.637 -0.218 1.00 40.12 83 SER A CA 1
ATOM 683 C C . SER A 1 83 ? 1.680 26.199 -1.267 1.00 40.12 83 SER A C 1
ATOM 685 O O . SER A 1 83 ? 0.630 26.831 -1.373 1.00 40.12 83 SER A O 1
ATOM 687 N N . TRP A 1 84 ? 1.963 25.141 -2.034 1.00 46.16 84 TRP A N 1
ATOM 688 C CA . TRP A 1 84 ? 1.077 24.523 -3.024 1.00 46.16 84 TRP A CA 1
ATOM 689 C C . TRP A 1 84 ? 0.560 23.132 -2.593 1.00 46.16 84 TRP A C 1
ATOM 691 O O . TRP A 1 84 ? -0.293 22.580 -3.283 1.00 46.16 84 TRP A O 1
ATOM 701 N N . ASP A 1 85 ? 0.984 22.595 -1.436 1.00 49.44 85 ASP A N 1
ATOM 702 C CA . ASP A 1 85 ? 0.377 21.428 -0.769 1.00 49.44 85 ASP A CA 1
ATOM 703 C C . ASP A 1 85 ? -1.006 21.806 -0.189 1.00 49.44 85 ASP A C 1
ATOM 705 O O . ASP A 1 85 ? -1.268 21.701 1.014 1.00 49.44 85 ASP A O 1
ATOM 709 N N . TYR A 1 86 ? -1.944 22.214 -1.051 1.00 48.25 86 TYR A N 1
ATOM 710 C CA . TYR A 1 86 ? -3.375 22.229 -0.734 1.00 48.25 86 TYR A CA 1
ATOM 711 C C . TYR A 1 86 ? -3.907 20.787 -0.766 1.00 48.25 86 TYR A C 1
ATOM 713 O O . TYR A 1 86 ? -4.824 20.439 -1.507 1.00 48.25 86 TYR A O 1
ATOM 721 N N . ALA A 1 87 ? -3.266 19.918 0.020 1.00 54.66 87 ALA A N 1
ATOM 722 C CA . ALA A 1 87 ? -3.623 18.520 0.160 1.00 54.66 87 ALA A CA 1
ATOM 723 C C . ALA A 1 87 ? -5.050 18.463 0.709 1.00 54.66 87 ALA A C 1
ATOM 725 O O . ALA A 1 87 ? -5.296 18.862 1.854 1.00 54.66 87 ALA A O 1
ATOM 726 N N . ASN A 1 88 ? -5.994 18.048 -0.143 1.00 62.06 88 ASN A N 1
ATOM 727 C CA . ASN A 1 88 ? -7.411 18.181 0.152 1.00 62.06 88 ASN A CA 1
ATOM 728 C C . ASN A 1 88 ? -7.756 17.350 1.395 1.00 62.06 88 ASN A C 1
ATOM 730 O O . ASN A 1 88 ? -7.803 16.122 1.345 1.00 62.06 88 ASN A O 1
ATOM 734 N N . ARG A 1 89 ? -8.011 18.025 2.523 1.00 65.31 89 ARG A N 1
ATOM 735 C CA . ARG A 1 89 ? -8.322 17.364 3.800 1.00 65.31 89 ARG A CA 1
ATOM 736 C C . ARG A 1 89 ? -9.614 16.540 3.726 1.00 65.31 89 ARG A C 1
ATOM 738 O O . ARG A 1 89 ? -9.790 15.644 4.545 1.00 65.31 89 ARG A O 1
ATOM 745 N N . GLU A 1 90 ? -10.459 16.787 2.724 1.00 75.94 90 GLU A N 1
ATOM 746 C CA . GLU A 1 90 ? -11.661 16.012 2.389 1.00 75.94 90 GLU A CA 1
ATOM 747 C C . GLU A 1 90 ? -11.366 14.607 1.821 1.00 75.94 90 GLU A C 1
ATOM 749 O O . GLU A 1 90 ? -12.295 13.821 1.645 1.00 75.94 90 GLU A O 1
ATOM 754 N N . GLU A 1 91 ? -10.109 14.257 1.521 1.00 79.81 91 GLU A N 1
ATOM 755 C CA . GLU A 1 91 ? -9.708 12.881 1.166 1.00 79.81 91 GLU A CA 1
ATOM 756 C C . GLU A 1 91 ? -9.989 11.898 2.317 1.00 79.81 91 GLU A C 1
ATOM 758 O O . GLU A 1 91 ? -10.459 10.778 2.091 1.00 79.81 91 GLU A O 1
ATOM 763 N N . GLY A 1 92 ? -9.748 12.343 3.556 1.00 88.31 92 GLY A N 1
ATOM 764 C CA . GLY A 1 92 ? -9.788 11.506 4.753 1.00 88.31 92 GLY A CA 1
ATOM 765 C C . GLY A 1 92 ? -8.583 10.568 4.875 1.00 88.31 92 GLY A C 1
ATOM 766 O O . GLY A 1 92 ? -7.658 10.590 4.070 1.00 88.31 92 GLY A O 1
ATOM 767 N N . CYS A 1 93 ? -8.555 9.746 5.924 1.00 92.19 93 CYS A N 1
ATOM 768 C CA . CYS A 1 93 ? -7.528 8.717 6.080 1.00 92.19 93 CYS A CA 1
ATOM 769 C C . CYS A 1 93 ? -7.729 7.582 5.060 1.00 92.19 93 CYS A C 1
ATOM 771 O O . CYS A 1 93 ? -8.819 7.030 4.957 1.00 92.19 93 CYS A O 1
ATOM 773 N N . PHE A 1 94 ? -6.658 7.147 4.394 1.00 93.25 94 PHE A N 1
ATOM 774 C CA . PHE A 1 94 ? -6.669 6.093 3.373 1.00 93.25 94 PHE A CA 1
ATOM 775 C C . PHE A 1 94 ? -7.339 4.778 3.817 1.00 93.25 94 PHE A C 1
ATOM 777 O O . PHE A 1 94 ? -7.954 4.096 3.002 1.00 93.25 94 PHE A O 1
ATOM 784 N N . VAL A 1 95 ? -7.226 4.418 5.103 1.00 94.44 95 VAL A N 1
ATOM 785 C CA . VAL A 1 95 ? -7.820 3.194 5.674 1.00 94.44 95 VAL A CA 1
ATOM 786 C C . VAL A 1 95 ? -9.169 3.472 6.334 1.00 94.44 95 VAL A C 1
ATOM 788 O O . VAL A 1 95 ? -10.155 2.816 6.012 1.00 94.44 95 VAL A O 1
ATOM 791 N N . THR A 1 96 ? -9.229 4.417 7.280 1.00 94.69 96 THR A N 1
ATOM 792 C CA . THR A 1 96 ? -10.442 4.634 8.091 1.00 94.69 96 THR A CA 1
ATOM 793 C C . THR A 1 96 ? -11.474 5.528 7.412 1.00 94.69 96 THR A C 1
ATOM 795 O O . THR A 1 96 ? -12.585 5.632 7.921 1.00 94.69 96 THR A O 1
ATOM 798 N N . LYS A 1 97 ? -11.119 6.183 6.296 1.00 93.00 97 LYS A N 1
ATOM 799 C CA . LYS A 1 97 ? -11.909 7.180 5.541 1.00 93.00 97 LYS A CA 1
ATOM 800 C C . LYS A 1 97 ? -12.349 8.406 6.352 1.00 93.00 97 LYS A C 1
ATOM 802 O O . LYS A 1 97 ? -13.029 9.285 5.835 1.00 93.00 97 LYS A O 1
ATOM 807 N N . GLU A 1 98 ? -11.923 8.499 7.608 1.00 91.06 98 GLU A N 1
ATOM 808 C CA . GLU A 1 98 ? -12.246 9.592 8.517 1.00 91.06 98 GLU A CA 1
ATOM 809 C C . GLU A 1 98 ? -11.498 10.871 8.113 1.00 91.06 98 GLU A C 1
ATOM 811 O O . GLU A 1 98 ? -10.268 10.877 7.982 1.00 91.06 98 GLU A O 1
ATOM 816 N N . VAL A 1 99 ? -12.238 11.967 7.945 1.00 89.62 99 VAL A N 1
ATOM 817 C CA . VAL A 1 99 ? -11.691 13.316 7.754 1.00 89.62 99 VAL A CA 1
ATOM 818 C C . VAL A 1 99 ? -11.371 13.911 9.124 1.00 89.62 99 VAL A C 1
ATOM 820 O O . VAL A 1 99 ? -12.264 14.325 9.858 1.00 89.62 99 VAL A O 1
ATOM 823 N N . ASN A 1 100 ? -10.085 13.950 9.476 1.00 86.94 100 ASN A N 1
ATOM 824 C CA . ASN A 1 100 ? -9.620 14.414 10.780 1.00 86.94 100 ASN A CA 1
ATOM 825 C C . ASN A 1 100 ? -8.372 15.302 10.635 1.00 86.94 100 ASN A C 1
ATOM 827 O O . ASN A 1 100 ? -7.442 14.967 9.900 1.00 86.94 100 ASN A O 1
ATOM 831 N N . TYR A 1 101 ? -8.317 16.418 11.370 1.00 86.69 101 TYR A N 1
ATOM 832 C CA . TYR A 1 101 ? -7.154 17.318 11.412 1.00 86.69 101 TYR A CA 1
ATOM 833 C C . TYR A 1 101 ? -5.871 16.654 11.936 1.00 86.69 101 TYR A C 1
ATOM 835 O O . TYR A 1 101 ? -4.779 17.149 11.664 1.00 86.69 101 TYR A O 1
ATOM 843 N N . GLY A 1 102 ? -5.993 15.552 12.681 1.00 89.69 102 GLY A N 1
ATOM 844 C CA . GLY A 1 102 ? -4.870 14.740 13.146 1.00 89.69 102 GLY A CA 1
ATOM 845 C C . GLY A 1 102 ? -4.271 13.809 12.087 1.00 89.69 102 GLY A C 1
ATOM 846 O O . GLY A 1 102 ? -3.214 13.231 12.346 1.00 89.69 102 GLY A O 1
ATOM 847 N N . ASN A 1 103 ? -4.906 13.651 10.917 1.00 90.62 103 ASN A N 1
ATOM 848 C CA . ASN A 1 103 ? -4.358 12.851 9.822 1.00 90.62 103 ASN A CA 1
ATOM 849 C C . ASN A 1 103 ? -3.046 13.463 9.310 1.00 90.62 103 ASN A C 1
ATOM 851 O O . ASN A 1 103 ? -2.922 14.676 9.134 1.00 90.62 103 ASN A O 1
ATOM 855 N N . ARG A 1 104 ? -2.065 12.603 9.045 1.00 90.44 104 ARG A N 1
ATOM 856 C CA . ARG A 1 104 ? -0.720 12.966 8.593 1.00 90.44 104 ARG A CA 1
ATOM 857 C C . ARG A 1 104 ? -0.491 12.457 7.183 1.00 90.44 104 ARG A C 1
ATOM 859 O O . ARG A 1 104 ? -0.964 11.381 6.829 1.00 90.44 104 ARG A O 1
ATOM 866 N N . LEU A 1 105 ? 0.261 13.215 6.395 1.00 90.44 105 LEU A N 1
ATOM 867 C CA . LEU A 1 105 ? 0.715 12.766 5.086 1.00 90.44 105 LEU A CA 1
ATOM 868 C C . LEU A 1 105 ? 1.845 11.746 5.289 1.00 90.44 105 LEU A C 1
ATOM 870 O O . LEU A 1 105 ? 2.865 12.062 5.903 1.00 90.44 105 LEU A O 1
ATOM 874 N N . GLY A 1 106 ? 1.634 10.515 4.830 1.00 91.81 106 GLY A N 1
ATOM 875 C CA . GLY A 1 106 ? 2.629 9.445 4.836 1.00 91.81 106 GLY A CA 1
ATOM 876 C C . GLY A 1 106 ? 3.016 9.044 3.417 1.00 91.81 106 GLY A C 1
ATOM 877 O O . GLY A 1 106 ? 2.284 9.321 2.465 1.00 91.81 106 GLY A O 1
ATOM 878 N N . TYR A 1 107 ? 4.165 8.386 3.291 1.00 93.25 107 TYR A N 1
ATOM 879 C CA . TYR A 1 107 ? 4.706 7.921 2.018 1.00 93.25 107 TYR A CA 1
ATOM 880 C C . TYR A 1 107 ? 4.504 6.412 1.859 1.00 93.25 107 TYR A C 1
ATOM 882 O O . TYR A 1 107 ? 4.667 5.657 2.815 1.00 93.25 107 TYR A O 1
ATOM 890 N N . TRP A 1 108 ? 4.206 5.956 0.644 1.00 94.38 108 TRP A N 1
ATOM 891 C CA . TRP A 1 108 ? 4.174 4.525 0.323 1.00 94.38 108 TRP A CA 1
ATOM 892 C C . TRP A 1 108 ? 5.588 3.943 0.217 1.00 94.38 108 TRP A C 1
ATOM 894 O O . TRP A 1 108 ? 5.876 2.865 0.742 1.00 94.38 108 TRP A O 1
ATOM 904 N N . LEU A 1 109 ? 6.485 4.711 -0.401 1.00 92.12 109 LEU A N 1
ATOM 905 C CA . LEU A 1 109 ? 7.923 4.493 -0.443 1.00 92.12 109 LEU A CA 1
ATOM 906 C C . LEU A 1 109 ? 8.616 5.687 0.220 1.00 92.12 109 LEU A C 1
ATOM 908 O O . LEU A 1 109 ? 8.638 6.777 -0.350 1.00 92.12 109 LEU A O 1
ATOM 912 N N . ASN A 1 110 ? 9.189 5.497 1.412 1.00 88.50 110 ASN A N 1
ATOM 913 C CA . ASN A 1 110 ? 9.869 6.582 2.125 1.00 88.50 110 ASN A CA 1
ATOM 914 C C . ASN A 1 110 ? 10.994 7.189 1.259 1.00 88.50 110 ASN A C 1
ATOM 916 O O . ASN A 1 110 ? 11.884 6.445 0.827 1.00 88.50 110 ASN A O 1
ATOM 920 N N . PRO A 1 111 ? 10.989 8.513 1.006 1.00 83.31 111 PRO A N 1
ATOM 921 C CA . PRO A 1 111 ? 12.073 9.169 0.291 1.00 83.31 111 PRO A CA 1
ATOM 922 C C . PRO A 1 111 ? 13.344 9.109 1.140 1.00 83.31 111 PRO A C 1
ATOM 924 O O . PRO A 1 111 ? 13.336 9.444 2.323 1.00 83.31 111 PRO A O 1
ATOM 927 N N . VAL A 1 112 ? 14.452 8.684 0.536 1.00 83.44 112 VAL A N 1
ATOM 928 C CA . VAL A 1 112 ? 15.745 8.628 1.230 1.00 83.44 112 VAL A CA 1
ATOM 929 C C . VAL A 1 112 ? 16.336 10.036 1.320 1.00 83.44 112 VAL A C 1
ATOM 931 O O . VAL A 1 112 ? 16.411 10.740 0.313 1.00 83.44 112 VAL A O 1
ATOM 934 N N . SER A 1 113 ? 16.798 10.430 2.509 1.00 82.31 113 SER A N 1
ATOM 935 C CA . SER A 1 113 ? 17.409 11.746 2.769 1.00 82.31 113 SER A CA 1
ATOM 936 C C . SER A 1 113 ? 18.676 12.005 1.938 1.00 82.31 113 SER A C 1
ATOM 938 O O . SER A 1 113 ? 18.965 13.139 1.561 1.00 82.31 113 SER A O 1
ATOM 940 N N . ASP A 1 114 ? 19.434 10.952 1.612 1.00 91.56 114 ASP A N 1
ATOM 941 C CA . ASP A 1 114 ? 20.544 11.010 0.656 1.00 91.56 114 ASP A CA 1
ATOM 942 C C . ASP A 1 114 ? 20.010 11.164 -0.779 1.00 91.56 114 ASP A C 1
ATOM 944 O O . ASP A 1 114 ? 19.487 10.225 -1.388 1.00 91.56 114 ASP A O 1
ATOM 948 N N . SER A 1 115 ? 20.216 12.354 -1.346 1.00 90.00 115 SER A N 1
ATOM 949 C CA . SER A 1 115 ? 19.775 12.721 -2.694 1.00 90.00 115 SER A CA 1
ATOM 950 C C . SER A 1 115 ? 20.392 11.886 -3.826 1.00 90.00 115 SER A C 1
ATOM 952 O O . SER A 1 115 ? 19.781 11.771 -4.888 1.00 90.00 115 SER A O 1
ATOM 954 N N . LYS A 1 116 ? 21.568 11.268 -3.638 1.00 91.75 116 LYS A N 1
ATOM 955 C CA . LYS A 1 116 ? 22.170 10.357 -4.630 1.00 91.75 116 LYS A CA 1
ATOM 956 C C . LYS A 1 116 ? 21.478 9.000 -4.601 1.00 91.75 116 LYS A C 1
ATOM 958 O O . LYS A 1 116 ? 21.210 8.430 -5.659 1.00 91.75 116 LYS A O 1
ATOM 963 N N . ILE A 1 117 ? 21.177 8.487 -3.406 1.00 89.81 117 ILE A N 1
ATOM 964 C CA . ILE A 1 117 ? 20.412 7.242 -3.247 1.00 89.81 117 ILE A CA 1
ATOM 965 C C . ILE A 1 117 ? 18.992 7.442 -3.778 1.00 89.81 117 ILE A C 1
ATOM 967 O O . ILE A 1 117 ? 18.518 6.607 -4.547 1.00 89.81 117 ILE A O 1
ATOM 971 N N . ARG A 1 118 ? 18.358 8.573 -3.447 1.00 90.50 118 ARG A N 1
ATOM 972 C CA . ARG A 1 118 ? 17.021 8.935 -3.922 1.00 90.50 118 ARG A CA 1
ATOM 973 C C . ARG A 1 118 ? 16.942 8.980 -5.448 1.00 90.50 118 ARG A C 1
ATOM 975 O O . ARG A 1 118 ? 16.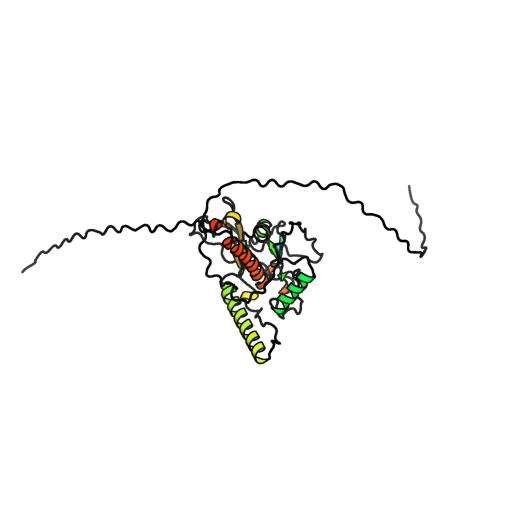195 8.194 -6.019 1.00 90.50 118 ARG A O 1
ATOM 982 N N . LYS A 1 119 ? 17.829 9.738 -6.107 1.00 90.31 119 LYS A N 1
ATOM 983 C CA . LYS A 1 119 ? 17.923 9.777 -7.580 1.00 90.31 119 LYS A CA 1
ATOM 984 C C . LYS A 1 119 ? 18.189 8.412 -8.211 1.00 90.31 119 LYS A C 1
ATOM 986 O O . LYS A 1 119 ? 17.684 8.122 -9.292 1.00 90.31 119 LYS A O 1
ATOM 991 N N . LYS A 1 120 ? 18.972 7.549 -7.550 1.00 90.56 120 LYS A N 1
ATOM 992 C CA . LYS A 1 120 ? 19.181 6.170 -8.016 1.00 90.56 120 LYS A CA 1
ATOM 993 C C . LYS A 1 120 ? 17.892 5.344 -7.918 1.00 90.56 120 LYS A C 1
ATOM 995 O O . LYS A 1 120 ? 17.636 4.547 -8.819 1.00 90.56 120 LYS A O 1
ATOM 1000 N N . MET A 1 121 ? 17.097 5.509 -6.859 1.00 89.25 121 MET A N 1
ATOM 1001 C CA . MET A 1 121 ? 15.796 4.843 -6.715 1.00 89.25 121 MET A CA 1
ATOM 1002 C C . MET A 1 121 ? 14.796 5.364 -7.748 1.00 89.25 121 MET A C 1
ATOM 1004 O O . MET A 1 121 ? 14.229 4.559 -8.478 1.00 89.25 121 MET A O 1
ATOM 1008 N N . GLU A 1 122 ? 14.658 6.681 -7.880 1.00 90.44 122 GLU A N 1
ATOM 1009 C CA . GLU A 1 122 ? 13.805 7.359 -8.865 1.00 90.44 122 GLU A CA 1
ATOM 1010 C C . GLU A 1 122 ? 14.109 6.874 -10.290 1.00 90.44 122 GLU A C 1
ATOM 1012 O O . GLU A 1 122 ? 13.259 6.241 -10.911 1.00 90.44 122 GLU A O 1
ATOM 1017 N N . GLY A 1 123 ? 15.362 6.985 -10.747 1.00 88.38 123 GLY A N 1
ATOM 1018 C CA . GLY A 1 123 ? 15.796 6.463 -12.051 1.00 88.38 123 GLY A CA 1
ATOM 1019 C C . GLY A 1 123 ? 15.812 4.928 -12.182 1.00 88.38 123 GLY A C 1
ATOM 1020 O O . GLY A 1 123 ? 16.094 4.403 -13.261 1.00 88.38 123 GLY A O 1
ATOM 1021 N N . THR A 1 124 ? 15.537 4.177 -11.108 1.00 88.00 124 THR A N 1
ATOM 1022 C CA . THR A 1 124 ? 15.247 2.731 -11.185 1.00 88.00 124 THR A CA 1
ATOM 1023 C C . THR A 1 124 ? 13.753 2.489 -11.396 1.00 88.00 124 THR A C 1
ATOM 1025 O O . THR A 1 124 ? 13.391 1.678 -12.244 1.00 88.00 124 THR A O 1
ATOM 1028 N N . LEU A 1 125 ? 12.890 3.209 -10.674 1.00 88.12 125 LEU A N 1
ATOM 1029 C CA . LEU A 1 125 ? 11.430 3.151 -10.811 1.00 88.12 125 LEU A CA 1
ATOM 1030 C C . LEU A 1 125 ? 10.965 3.700 -12.173 1.00 88.12 125 LEU A C 1
ATOM 1032 O O . LEU A 1 125 ? 10.056 3.145 -12.782 1.00 88.12 125 LEU A O 1
ATOM 1036 N N . GLU A 1 126 ? 11.644 4.721 -12.695 1.00 86.44 126 GLU A N 1
ATOM 1037 C CA . GLU A 1 126 ? 11.419 5.300 -14.027 1.00 86.44 126 GLU A CA 1
ATOM 1038 C C . GLU A 1 126 ? 11.602 4.244 -15.127 1.00 86.44 126 GLU A C 1
ATOM 1040 O O . GLU A 1 126 ? 10.716 4.017 -15.949 1.00 86.44 126 GLU A O 1
ATOM 1045 N N . LYS A 1 127 ? 12.684 3.459 -15.047 1.00 82.88 127 LYS A N 1
ATOM 1046 C CA . LYS A 1 127 ? 12.935 2.302 -15.929 1.00 82.88 127 LYS A CA 1
ATOM 1047 C C . LYS A 1 127 ? 11.926 1.163 -15.751 1.00 82.88 127 LYS A C 1
ATOM 1049 O O . LYS A 1 127 ? 11.854 0.276 -16.602 1.00 82.88 127 LYS A O 1
ATOM 1054 N N . MET A 1 128 ? 11.154 1.154 -14.662 1.00 84.12 128 MET A N 1
ATOM 1055 C CA . MET A 1 128 ? 10.040 0.219 -14.487 1.00 84.12 128 MET A CA 1
ATOM 1056 C C . MET A 1 128 ? 8.742 0.696 -15.176 1.00 84.12 128 MET A C 1
ATOM 1058 O O . MET A 1 128 ? 7.809 -0.095 -15.272 1.00 84.12 128 MET A O 1
ATOM 1062 N N . ASN A 1 129 ? 8.680 1.940 -15.672 1.00 84.81 129 ASN A N 1
ATOM 1063 C CA . ASN A 1 129 ? 7.501 2.602 -16.259 1.00 84.81 129 ASN A CA 1
ATOM 1064 C C . ASN A 1 129 ? 6.192 2.417 -15.458 1.00 84.81 129 ASN A C 1
ATOM 1066 O O . ASN A 1 129 ? 5.098 2.278 -16.010 1.00 84.81 129 ASN A O 1
ATOM 1070 N N . ILE A 1 130 ? 6.305 2.397 -14.128 1.00 84.19 130 ILE A N 1
ATOM 1071 C CA . ILE A 1 130 ? 5.174 2.177 -13.211 1.00 84.19 130 ILE A CA 1
ATOM 1072 C C . ILE A 1 130 ? 4.308 3.425 -12.986 1.00 84.19 130 ILE A C 1
ATOM 1074 O O . ILE A 1 130 ? 3.266 3.312 -12.347 1.00 84.19 130 ILE A O 1
ATOM 1078 N N . LEU A 1 131 ? 4.699 4.585 -13.525 1.00 79.62 131 LEU A N 1
ATOM 1079 C CA . LEU A 1 131 ? 3.858 5.792 -13.590 1.00 79.62 131 LEU A CA 1
ATOM 1080 C C . LEU A 1 131 ? 3.168 5.975 -14.955 1.00 79.62 131 LEU A C 1
ATOM 1082 O O . LEU A 1 131 ? 2.148 6.652 -15.027 1.00 79.62 131 LEU A O 1
ATOM 1086 N N . GLY A 1 132 ? 3.698 5.347 -16.009 1.00 72.19 132 GLY A N 1
ATOM 1087 C CA . GLY A 1 132 ? 3.150 5.388 -17.361 1.00 72.19 132 GLY A CA 1
ATOM 1088 C C . GLY A 1 132 ? 3.638 6.553 -18.219 1.00 72.19 132 GLY A C 1
ATOM 1089 O O . GLY A 1 132 ? 4.093 7.582 -17.731 1.00 72.19 132 GLY A O 1
ATOM 1090 N N . GLU A 1 133 ? 3.475 6.387 -19.533 1.00 60.22 133 GLU A N 1
ATOM 1091 C CA . GLU A 1 133 ? 3.824 7.384 -20.561 1.00 60.22 133 GLU A CA 1
ATOM 1092 C C . GLU A 1 133 ? 2.906 8.621 -20.530 1.00 60.22 133 GLU A C 1
ATOM 1094 O O . GLU A 1 133 ? 3.166 9.604 -21.209 1.00 60.22 133 GLU A O 1
ATOM 1099 N N . PHE A 1 134 ? 1.841 8.605 -19.722 1.00 54.22 134 PHE A N 1
ATOM 1100 C CA . PHE A 1 134 ? 0.837 9.673 -19.650 1.00 54.22 134 PHE A CA 1
ATOM 1101 C C . PHE A 1 134 ? 1.359 11.018 -19.120 1.00 54.22 134 PHE A C 1
ATOM 1103 O O . PHE A 1 134 ? 0.601 11.986 -19.102 1.00 54.22 134 PHE A O 1
ATOM 1110 N N . LEU A 1 135 ? 2.603 11.064 -18.636 1.00 57.84 135 LEU A N 1
ATOM 1111 C CA . LEU A 1 135 ? 3.129 12.190 -17.871 1.00 57.84 135 LEU A CA 1
ATOM 1112 C C . LEU A 1 135 ? 4.364 12.852 -18.493 1.00 57.84 135 LEU A C 1
ATOM 1114 O O . LEU A 1 135 ? 4.531 14.051 -18.300 1.00 57.84 135 LEU A O 1
ATOM 1118 N N . ASP A 1 136 ? 5.266 12.100 -19.140 1.00 64.62 136 ASP A N 1
ATOM 1119 C CA . ASP A 1 136 ? 6.657 12.526 -19.431 1.00 64.62 136 ASP A CA 1
ATOM 1120 C C . ASP A 1 136 ? 7.401 13.146 -18.214 1.00 64.62 136 ASP A C 1
ATOM 1122 O O . ASP A 1 136 ? 8.458 13.769 -18.345 1.00 64.62 136 ASP A O 1
ATOM 1126 N N . LEU A 1 137 ? 6.860 12.967 -17.002 1.00 69.00 137 LEU A N 1
ATOM 1127 C CA . LEU A 1 137 ? 7.408 13.489 -15.757 1.00 69.00 137 LEU A CA 1
ATOM 1128 C C . LEU A 1 137 ? 8.426 12.496 -15.185 1.00 69.00 137 LEU A C 1
ATOM 1130 O O . LEU A 1 137 ? 8.139 11.295 -15.130 1.00 69.00 137 LEU A O 1
ATOM 1134 N N . PRO A 1 138 ? 9.577 12.978 -14.681 1.00 80.38 138 PRO A N 1
ATOM 1135 C CA . PRO A 1 138 ? 10.507 12.126 -13.958 1.00 80.38 138 PRO A CA 1
ATOM 1136 C C . PRO A 1 1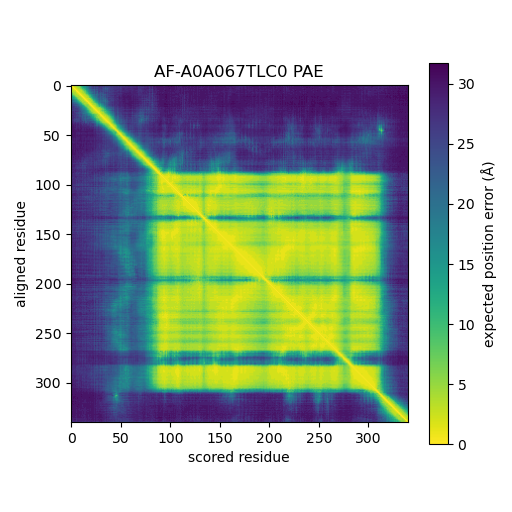38 ? 9.830 11.545 -12.712 1.00 80.38 138 PRO A C 1
ATOM 1138 O O . PRO A 1 138 ? 8.992 12.193 -12.074 1.00 80.38 138 PRO A O 1
ATOM 1141 N N . VAL A 1 139 ? 10.230 10.332 -12.324 1.00 86.25 139 VAL A N 1
ATOM 1142 C CA . VAL A 1 139 ? 9.821 9.788 -11.025 1.00 86.25 139 VAL A CA 1
ATOM 1143 C C . VAL A 1 139 ? 10.417 10.655 -9.921 1.00 86.25 139 VAL A C 1
ATOM 1145 O O . VAL A 1 139 ? 11.622 10.886 -9.883 1.00 86.25 139 VAL A O 1
ATOM 1148 N N . ASP A 1 140 ? 9.567 11.089 -9.003 1.00 88.50 140 ASP A N 1
ATOM 1149 C CA . ASP A 1 140 ? 9.912 11.901 -7.848 1.00 88.50 140 ASP A CA 1
ATOM 1150 C C . ASP A 1 140 ? 9.132 11.354 -6.647 1.00 88.50 140 ASP A C 1
ATOM 1152 O O . ASP A 1 140 ? 7.898 11.318 -6.622 1.00 88.50 140 ASP A O 1
ATOM 1156 N N . LEU A 1 141 ? 9.868 10.873 -5.643 1.00 89.88 141 LEU A N 1
ATOM 1157 C CA . LEU A 1 141 ? 9.273 10.270 -4.450 1.00 89.88 141 LEU A CA 1
ATOM 1158 C C . LEU A 1 141 ? 8.572 11.300 -3.547 1.00 89.88 141 LEU A C 1
ATOM 1160 O O . LEU A 1 141 ? 7.892 10.909 -2.598 1.00 89.88 141 LEU A O 1
ATOM 1164 N N . GLU A 1 142 ? 8.689 12.596 -3.830 1.00 89.06 142 GLU A N 1
ATOM 1165 C CA . GLU A 1 142 ? 7.973 13.665 -3.135 1.00 89.06 142 GLU A CA 1
ATOM 1166 C C . GLU A 1 142 ? 6.615 14.015 -3.782 1.00 89.06 142 GLU A C 1
ATOM 1168 O O . GLU A 1 142 ? 5.894 14.862 -3.262 1.00 89.06 142 GLU A O 1
ATOM 1173 N N . GLN A 1 143 ? 6.198 13.331 -4.852 1.00 86.38 143 GLN A N 1
ATOM 1174 C CA . GLN A 1 143 ? 4.914 13.596 -5.517 1.00 86.38 143 GLN A CA 1
ATOM 1175 C C . GLN A 1 14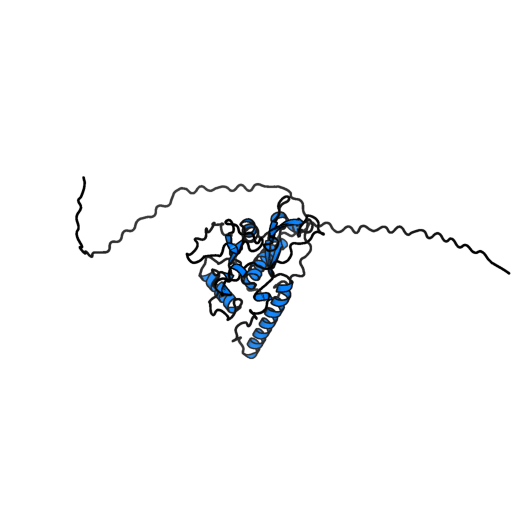3 ? 3.699 12.939 -4.841 1.00 86.38 143 GLN A C 1
ATOM 1177 O O . GLN A 1 143 ? 3.796 11.970 -4.080 1.00 86.38 143 GLN A O 1
ATOM 1182 N N . SER A 1 144 ? 2.512 13.460 -5.163 1.00 84.81 144 SER A N 1
ATOM 1183 C CA . SER A 1 144 ? 1.209 13.037 -4.625 1.00 84.81 144 SER A CA 1
ATOM 1184 C C . SER A 1 144 ? 0.876 11.560 -4.872 1.00 84.81 144 SER A C 1
ATOM 1186 O O . SER A 1 144 ? 0.243 10.934 -4.021 1.00 84.81 144 SER A O 1
ATOM 1188 N N . TYR A 1 145 ? 1.367 10.958 -5.959 1.00 86.62 145 TYR A N 1
ATOM 1189 C CA . TYR A 1 145 ? 1.207 9.524 -6.229 1.00 86.62 145 TYR A CA 1
ATOM 1190 C C . TYR A 1 145 ? 1.982 8.606 -5.266 1.00 86.62 145 TYR A C 1
ATOM 1192 O O . TYR A 1 145 ? 1.663 7.421 -5.158 1.00 86.62 145 TYR A O 1
ATOM 1200 N N . ASN A 1 146 ? 2.965 9.130 -4.525 1.00 91.75 146 ASN A N 1
ATOM 1201 C CA . ASN A 1 146 ? 3.645 8.415 -3.439 1.00 91.75 146 ASN A CA 1
ATOM 1202 C C . ASN A 1 146 ? 3.052 8.737 -2.053 1.00 91.75 146 ASN A C 1
ATOM 1204 O O . ASN A 1 146 ? 3.522 8.202 -1.052 1.00 91.75 146 ASN A O 1
ATOM 1208 N N . ARG A 1 147 ? 2.043 9.614 -1.962 1.00 90.50 147 ARG A N 1
ATOM 1209 C CA . ARG A 1 147 ? 1.579 10.198 -0.696 1.00 90.50 147 ARG A CA 1
ATOM 1210 C C . ARG A 1 147 ? 0.089 9.953 -0.447 1.00 90.50 147 ARG A C 1
ATOM 1212 O O . ARG A 1 147 ? -0.753 10.206 -1.310 1.00 90.50 147 ARG A O 1
ATOM 1219 N N . SER A 1 148 ? -0.254 9.556 0.774 1.00 91.81 148 SER A N 1
ATOM 1220 C CA . SER A 1 148 ? -1.642 9.404 1.239 1.00 91.81 148 SER A CA 1
ATOM 1221 C C . SER A 1 148 ? -1.792 9.864 2.685 1.00 91.81 148 SER A C 1
ATOM 1223 O O . SER A 1 148 ? -0.825 9.863 3.450 1.00 91.81 148 SER A O 1
ATOM 1225 N N . PHE A 1 149 ? -3.000 10.273 3.072 1.00 91.94 149 PHE A N 1
ATOM 1226 C CA . PHE A 1 149 ? -3.283 10.605 4.466 1.00 91.94 149 PHE A CA 1
ATOM 1227 C C . PHE A 1 149 ? -3.486 9.347 5.317 1.00 91.94 149 PHE A C 1
ATOM 1229 O O . PHE A 1 149 ? -4.252 8.449 4.969 1.00 91.94 149 PHE A O 1
ATOM 1236 N N . PHE A 1 150 ? -2.875 9.312 6.496 1.00 93.56 150 PHE A N 1
ATOM 1237 C CA . PHE A 1 150 ? -3.056 8.256 7.489 1.00 93.56 150 PHE A CA 1
ATOM 1238 C C . PHE A 1 150 ? -3.376 8.856 8.854 1.00 93.56 150 PHE A C 1
ATOM 1240 O O . PHE A 1 150 ? -2.832 9.896 9.230 1.00 93.56 150 PHE A O 1
ATOM 1247 N N . SER A 1 151 ? -4.216 8.181 9.638 1.00 94.25 151 SER A N 1
ATOM 1248 C CA . SER A 1 151 ? -4.320 8.493 11.060 1.00 94.25 151 SER A CA 1
ATOM 1249 C C . SER A 1 151 ? -2.984 8.168 11.759 1.00 94.25 151 SER A C 1
ATOM 1251 O O . SER A 1 151 ? -2.271 7.253 11.328 1.00 94.25 151 SER A O 1
ATOM 1253 N N . PRO A 1 152 ? -2.610 8.871 12.847 1.00 94.12 152 PRO A N 1
ATOM 1254 C CA . PRO A 1 152 ? -1.321 8.654 13.511 1.00 94.12 152 PRO A CA 1
ATOM 1255 C C . PRO A 1 152 ? -1.106 7.217 14.007 1.00 94.12 152 PRO A C 1
ATOM 1257 O O . PRO A 1 152 ? 0.025 6.732 14.012 1.00 94.12 152 PRO A O 1
ATOM 1260 N N . SER A 1 153 ? -2.180 6.518 14.393 1.00 94.50 153 SER A N 1
ATOM 1261 C CA . SER A 1 153 ? -2.132 5.112 14.806 1.00 94.50 153 SER A CA 1
ATOM 1262 C C . SER A 1 153 ? -1.817 4.178 13.636 1.00 94.50 153 SER A C 1
ATOM 1264 O O . SER A 1 153 ? -0.934 3.333 13.770 1.00 94.50 153 SER A O 1
ATOM 1266 N N . ILE A 1 154 ? -2.467 4.364 12.479 1.00 95.81 154 ILE A N 1
ATOM 1267 C CA . ILE A 1 154 ? -2.188 3.600 11.254 1.00 95.81 154 ILE A CA 1
ATOM 1268 C C . ILE A 1 154 ? -0.753 3.853 10.783 1.00 95.81 154 ILE A C 1
ATOM 1270 O O . ILE A 1 154 ? -0.026 2.893 10.544 1.00 95.81 154 ILE A O 1
ATOM 1274 N N . GLN A 1 155 ? -0.314 5.115 10.720 1.00 94.00 155 GLN A N 1
ATOM 1275 C CA . GLN A 1 155 ? 1.052 5.452 10.306 1.00 94.00 155 GLN A CA 1
ATOM 1276 C C . GLN A 1 155 ? 2.098 4.813 11.233 1.00 94.00 155 GLN A C 1
ATOM 1278 O O . GLN A 1 155 ? 3.040 4.179 10.764 1.00 94.00 155 GLN A O 1
ATOM 1283 N N . SER A 1 156 ? 1.912 4.911 12.553 1.00 93.94 156 SER A N 1
ATOM 1284 C CA . SER A 1 156 ? 2.849 4.333 13.524 1.00 93.94 156 SER A CA 1
ATOM 1285 C C . SER A 1 156 ? 2.873 2.798 13.468 1.00 93.94 156 SER A C 1
ATOM 1287 O O . SER A 1 156 ? 3.945 2.190 13.438 1.00 93.94 156 SER A O 1
ATOM 1289 N N . ALA A 1 157 ? 1.705 2.152 13.372 1.00 95.50 157 ALA A N 1
ATOM 1290 C CA . ALA A 1 157 ? 1.602 0.701 13.213 1.00 95.50 157 ALA A CA 1
ATOM 1291 C C . ALA A 1 157 ? 2.232 0.199 11.902 1.00 95.50 157 ALA A C 1
ATOM 1293 O O . ALA A 1 157 ? 2.754 -0.917 11.862 1.00 95.50 157 ALA A O 1
ATOM 1294 N N . MET A 1 158 ? 2.187 1.013 10.845 1.00 94.31 158 MET A N 1
ATOM 1295 C CA . MET A 1 158 ? 2.722 0.695 9.526 1.00 94.31 158 MET A CA 1
ATOM 1296 C C . MET A 1 158 ? 4.246 0.888 9.451 1.00 94.31 158 MET A C 1
ATOM 1298 O O . MET A 1 158 ? 4.952 -0.041 9.058 1.00 94.31 158 MET A O 1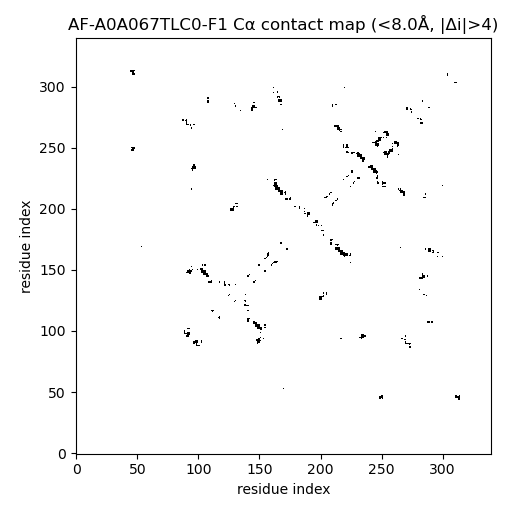
ATOM 1302 N N . ASP A 1 159 ? 4.761 2.061 9.827 1.00 90.38 159 ASP A N 1
ATOM 1303 C CA . ASP A 1 159 ? 6.153 2.447 9.544 1.00 90.38 159 ASP A CA 1
ATOM 1304 C C . ASP A 1 159 ? 7.106 2.286 10.735 1.00 90.38 159 ASP A C 1
ATOM 1306 O O . ASP A 1 159 ? 8.241 1.853 10.533 1.00 90.38 159 ASP A O 1
ATOM 1310 N N . ASN A 1 160 ? 6.653 2.561 11.965 1.00 88.69 160 ASN A N 1
ATOM 1311 C CA . ASN A 1 160 ? 7.498 2.442 13.162 1.00 88.69 160 ASN A CA 1
ATOM 1312 C C . ASN A 1 160 ? 7.568 0.995 13.662 1.00 88.69 160 ASN A C 1
ATOM 1314 O O . ASN A 1 160 ? 8.639 0.499 14.005 1.00 88.69 160 ASN A O 1
ATOM 1318 N N . PHE A 1 161 ? 6.417 0.318 13.715 1.00 89.69 161 PHE A N 1
ATOM 1319 C CA . PHE A 1 161 ? 6.299 -1.003 14.338 1.00 89.69 161 PHE A CA 1
ATOM 1320 C C . PHE A 1 161 ? 6.204 -2.170 13.350 1.00 89.69 161 PHE A C 1
ATOM 1322 O O . PHE A 1 161 ? 6.470 -3.308 13.732 1.00 89.69 161 PHE A O 1
ATOM 1329 N N . GLY A 1 162 ? 5.803 -1.926 12.097 1.00 91.56 162 GLY A N 1
ATOM 1330 C CA . GLY A 1 162 ? 5.594 -2.993 11.114 1.00 91.56 162 GLY A CA 1
ATOM 1331 C C . GLY A 1 162 ? 4.538 -4.024 11.543 1.00 91.56 162 GLY A C 1
ATOM 1332 O O . GLY A 1 162 ? 4.650 -5.200 11.209 1.00 91.56 162 GLY A O 1
ATOM 1333 N N . PHE A 1 163 ? 3.517 -3.611 12.300 1.00 95.00 163 PHE A N 1
ATOM 1334 C CA . PHE A 1 163 ? 2.408 -4.483 12.704 1.00 95.00 163 PHE A CA 1
ATOM 1335 C C . PHE A 1 163 ? 1.395 -4.708 11.576 1.00 95.00 163 PHE A C 1
ATOM 1337 O O . PHE A 1 163 ? 0.701 -5.728 11.575 1.00 95.00 163 PHE A O 1
ATOM 1344 N N . ILE A 1 164 ? 1.318 -3.775 10.622 1.00 97.31 164 ILE A N 1
ATOM 1345 C CA . ILE A 1 164 ? 0.427 -3.826 9.458 1.00 97.31 164 ILE A CA 1
ATOM 1346 C C . ILE A 1 164 ? 1.170 -3.473 8.166 1.00 97.31 164 ILE A C 1
ATOM 1348 O O . ILE A 1 164 ? 2.160 -2.742 8.172 1.00 97.31 164 ILE A O 1
ATOM 1352 N N . ALA A 1 165 ? 0.651 -3.964 7.047 1.00 97.19 165 ALA A N 1
ATOM 1353 C CA . ALA A 1 165 ? 0.957 -3.483 5.707 1.00 97.19 165 ALA A CA 1
ATOM 1354 C C . ALA A 1 165 ? -0.357 -3.257 4.951 1.00 97.19 165 ALA A C 1
ATOM 1356 O O . ALA A 1 165 ? -1.354 -3.927 5.218 1.00 97.19 165 ALA A O 1
ATOM 1357 N N . ILE A 1 166 ? -0.357 -2.329 3.999 1.00 97.44 166 ILE A N 1
ATOM 1358 C CA . ILE A 1 166 ? -1.464 -2.127 3.063 1.00 97.44 166 ILE A CA 1
ATOM 1359 C C . ILE A 1 166 ? -0.936 -2.511 1.688 1.00 97.44 166 ILE A C 1
ATOM 1361 O O . ILE A 1 166 ? 0.121 -2.033 1.290 1.00 97.44 166 ILE A O 1
ATOM 1365 N N . THR A 1 167 ? -1.645 -3.390 0.990 1.00 97.31 167 THR A N 1
ATOM 1366 C CA . THR A 1 167 ? -1.275 -3.921 -0.330 1.00 97.31 167 THR A CA 1
ATOM 1367 C C . THR A 1 167 ? -2.452 -3.781 -1.291 1.00 97.31 167 THR A C 1
ATOM 1369 O O . THR A 1 167 ? -3.585 -3.562 -0.864 1.00 97.31 167 THR A O 1
ATOM 1372 N N . ALA A 1 168 ? -2.214 -3.942 -2.593 1.00 96.56 168 ALA A N 1
ATOM 1373 C CA . ALA A 1 168 ? -3.293 -4.282 -3.514 1.00 96.56 168 ALA A CA 1
ATOM 1374 C C . ALA A 1 168 ? -3.947 -5.612 -3.088 1.00 96.56 168 ALA A C 1
ATOM 1376 O O . ALA A 1 168 ? -3.255 -6.525 -2.630 1.00 96.56 168 ALA A O 1
ATOM 1377 N N . SER A 1 169 ? -5.269 -5.703 -3.232 1.00 96.56 169 SER A N 1
ATOM 1378 C CA . SER A 1 169 ? -6.068 -6.892 -2.914 1.00 96.56 169 SER A CA 1
ATOM 1379 C C . SER A 1 169 ? -5.685 -8.088 -3.788 1.00 96.56 169 SER A C 1
ATOM 1381 O O . SER A 1 169 ? -5.183 -7.895 -4.898 1.00 96.56 169 SER A O 1
ATOM 1383 N N . SER A 1 170 ? -5.997 -9.315 -3.347 1.00 94.81 170 SER A N 1
ATOM 1384 C CA . SER A 1 170 ? -5.755 -10.529 -4.155 1.00 94.81 170 SER A CA 1
ATOM 1385 C C . SER A 1 170 ? -6.285 -10.392 -5.585 1.00 94.81 170 SER A C 1
ATOM 1387 O O . SER A 1 170 ? -5.522 -10.577 -6.521 1.00 94.81 170 SER A O 1
ATOM 1389 N N . LEU A 1 171 ? -7.535 -9.947 -5.769 1.00 94.94 171 LEU A N 1
ATOM 1390 C CA . LEU A 1 171 ? -8.145 -9.783 -7.099 1.00 94.94 171 LEU A CA 1
ATOM 1391 C C . LEU A 1 171 ? -7.394 -8.777 -7.987 1.00 94.94 171 LEU A C 1
ATOM 1393 O O . LEU A 1 171 ? -7.332 -8.939 -9.202 1.00 94.94 171 LEU A O 1
ATOM 1397 N N . THR A 1 172 ? -6.822 -7.727 -7.394 1.00 95.81 172 THR A N 1
ATOM 1398 C CA . THR A 1 172 ? -5.992 -6.751 -8.111 1.00 95.81 172 THR A CA 1
ATOM 1399 C C . THR A 1 172 ? -4.625 -7.354 -8.465 1.00 95.81 172 THR A C 1
ATOM 1401 O O . THR A 1 172 ? -4.155 -7.198 -9.592 1.00 95.81 172 THR A O 1
ATOM 1404 N N . LEU A 1 173 ? -4.007 -8.099 -7.542 1.00 96.31 173 LEU A N 1
ATOM 1405 C CA . LEU A 1 173 ? -2.734 -8.797 -7.754 1.00 96.31 173 LEU A CA 1
ATOM 1406 C C . LEU A 1 173 ? -2.837 -9.927 -8.790 1.00 96.31 173 LEU A C 1
ATOM 1408 O O . LEU A 1 173 ? -1.923 -10.083 -9.599 1.00 96.31 173 LEU A O 1
ATOM 1412 N N . ASP A 1 174 ? -3.949 -10.661 -8.814 1.00 96.69 174 ASP A N 1
ATOM 1413 C CA . ASP A 1 174 ? -4.226 -11.751 -9.758 1.00 96.69 174 ASP A CA 1
ATOM 1414 C C . ASP A 1 174 ? -4.239 -11.270 -11.222 1.00 96.69 174 ASP A C 1
ATOM 1416 O O . ASP A 1 174 ? -3.986 -12.064 -12.126 1.00 96.69 174 ASP A O 1
ATOM 1420 N N . VAL A 1 175 ? -4.453 -9.969 -11.463 1.00 96.25 175 VAL A N 1
ATOM 1421 C CA . VAL A 1 175 ? -4.342 -9.337 -12.791 1.00 96.25 175 VAL A CA 1
ATOM 1422 C C . VAL A 1 175 ? -2.981 -8.663 -13.002 1.00 96.25 175 VAL A C 1
ATOM 1424 O O . VAL A 1 175 ? -2.352 -8.852 -14.047 1.00 96.25 175 VAL A O 1
ATOM 1427 N N . LEU A 1 176 ? -2.482 -7.912 -12.012 1.00 94.56 176 LEU A N 1
ATOM 1428 C CA . LEU A 1 176 ? -1.195 -7.210 -12.116 1.00 94.56 176 LEU A CA 1
ATOM 1429 C C . LEU A 1 176 ? -0.010 -8.174 -12.289 1.00 94.56 176 LEU A C 1
ATOM 1431 O O . LEU A 1 176 ? 0.911 -7.890 -13.054 1.00 94.56 176 LEU A O 1
ATOM 1435 N N . ILE A 1 177 ? -0.014 -9.326 -11.611 1.00 94.81 177 ILE A N 1
ATOM 1436 C CA . ILE A 1 177 ? 1.095 -10.287 -11.674 1.00 94.81 177 ILE A CA 1
ATOM 1437 C C . ILE A 1 177 ? 1.236 -10.889 -13.087 1.00 94.81 177 ILE A C 1
ATOM 1439 O O . ILE A 1 177 ? 2.352 -10.854 -13.614 1.00 94.81 177 ILE A O 1
ATOM 1443 N N . PRO A 1 178 ? 0.177 -11.409 -13.745 1.00 96.06 178 PRO A N 1
ATOM 1444 C CA . PRO A 1 178 ? 0.235 -11.789 -15.157 1.00 96.06 178 PRO A CA 1
ATOM 1445 C C . PRO A 1 178 ? 0.633 -10.642 -16.088 1.00 96.06 178 PRO A C 1
ATOM 1447 O O . PRO A 1 178 ? 1.478 -10.859 -16.950 1.00 96.06 178 PRO A O 1
ATOM 1450 N N . MET A 1 179 ? 0.099 -9.430 -15.894 1.00 94.50 179 MET A N 1
ATOM 1451 C CA . MET A 1 179 ? 0.435 -8.261 -16.720 1.00 94.50 179 MET A CA 1
ATOM 1452 C C . MET A 1 179 ? 1.948 -7.975 -16.703 1.00 94.50 179 MET A C 1
ATOM 1454 O O . MET A 1 179 ? 2.593 -7.938 -17.752 1.00 94.50 179 MET A O 1
ATOM 1458 N N . ILE A 1 180 ? 2.545 -7.874 -15.510 1.00 92.38 180 ILE A N 1
ATOM 1459 C CA . ILE A 1 180 ? 3.986 -7.630 -15.343 1.00 92.38 180 ILE A CA 1
ATOM 1460 C C . ILE A 1 180 ? 4.834 -8.822 -15.821 1.00 92.38 180 ILE A C 1
ATOM 1462 O O . ILE A 1 180 ? 5.917 -8.619 -16.373 1.00 92.38 180 ILE A O 1
ATOM 1466 N N . LYS A 1 181 ? 4.362 -10.067 -15.655 1.00 94.56 181 LYS A N 1
ATOM 1467 C CA . LYS A 1 181 ? 5.050 -11.265 -16.176 1.00 94.56 181 LYS A CA 1
ATOM 1468 C C . LYS A 1 181 ? 5.089 -11.291 -17.703 1.00 94.56 181 LYS A C 1
ATOM 1470 O O . LYS A 1 181 ? 6.158 -11.534 -18.256 1.00 94.56 181 LYS A O 1
ATOM 1475 N N . SER A 1 182 ? 3.969 -11.027 -18.370 1.00 94.38 182 SER A N 1
ATOM 1476 C CA . SER A 1 182 ? 3.897 -10.967 -19.834 1.00 94.38 182 SER A CA 1
ATOM 1477 C C . SER A 1 182 ? 4.828 -9.892 -20.390 1.00 94.38 182 SER A C 1
ATOM 1479 O O . SER A 1 182 ? 5.564 -10.151 -21.339 1.00 94.38 182 SER A O 1
ATOM 1481 N N . GLU A 1 183 ? 4.885 -8.724 -19.747 1.00 92.56 183 GLU A N 1
ATOM 1482 C CA . GLU A 1 183 ? 5.779 -7.647 -20.174 1.00 92.56 183 GLU A CA 1
ATOM 1483 C C . GLU A 1 183 ? 7.265 -7.958 -19.908 1.00 92.56 183 GLU A C 1
ATOM 1485 O O . GLU A 1 183 ? 8.116 -7.667 -20.747 1.00 92.56 183 GLU A O 1
ATOM 1490 N N . ASN A 1 184 ? 7.595 -8.633 -18.798 1.00 91.25 184 ASN A N 1
ATOM 1491 C CA . ASN A 1 184 ? 8.946 -9.166 -18.573 1.00 91.25 184 ASN A CA 1
ATOM 1492 C C . ASN A 1 184 ? 9.362 -10.150 -19.681 1.00 91.25 184 ASN A C 1
ATOM 1494 O O . ASN A 1 184 ? 10.493 -10.090 -20.158 1.00 91.25 184 ASN A O 1
ATOM 1498 N N . LEU A 1 185 ? 8.460 -11.049 -20.093 1.00 94.31 185 LEU A N 1
ATOM 1499 C CA . LEU A 1 185 ? 8.722 -12.017 -21.162 1.00 94.31 185 LEU A CA 1
ATOM 1500 C C . LEU A 1 185 ? 8.910 -11.326 -22.519 1.00 94.31 185 LEU A C 1
ATOM 1502 O O . LEU A 1 185 ? 9.835 -11.679 -23.248 1.00 94.31 185 LEU A O 1
ATOM 1506 N N . ARG A 1 186 ? 8.090 -10.312 -22.832 1.00 94.00 186 ARG A N 1
ATOM 1507 C CA . ARG A 1 186 ? 8.209 -9.512 -24.061 1.00 94.00 186 ARG A CA 1
ATOM 1508 C C . ARG A 1 186 ? 9.569 -8.814 -24.155 1.00 94.00 186 ARG A C 1
ATOM 1510 O O . ARG A 1 186 ? 10.242 -8.930 -25.175 1.00 94.00 186 ARG A O 1
ATOM 1517 N N . LEU A 1 187 ? 9.991 -8.137 -23.085 1.00 89.19 187 LEU A N 1
ATOM 1518 C CA . LEU A 1 187 ? 11.288 -7.453 -23.021 1.00 89.19 187 LEU A CA 1
ATOM 1519 C C . LEU A 1 187 ? 12.469 -8.429 -23.078 1.00 89.19 187 LEU A C 1
ATOM 1521 O O . LEU A 1 187 ? 13.487 -8.126 -23.695 1.00 89.19 187 LEU A O 1
ATOM 1525 N N . GLN A 1 188 ? 12.342 -9.615 -22.474 1.00 91.31 188 GLN A N 1
ATOM 1526 C CA . GLN A 1 188 ? 13.379 -10.641 -22.566 1.00 91.31 188 GLN A CA 1
ATOM 1527 C C . GLN A 1 188 ? 13.503 -11.202 -23.990 1.00 91.31 188 GLN A C 1
ATOM 1529 O O . GLN A 1 188 ? 14.620 -11.433 -24.443 1.00 91.31 188 GLN A O 1
ATOM 1534 N N . ALA A 1 189 ? 12.391 -11.398 -24.707 1.00 92.44 189 ALA A N 1
ATOM 1535 C CA . ALA A 1 189 ? 12.418 -11.804 -26.112 1.00 92.44 189 ALA A CA 1
ATOM 1536 C C . ALA A 1 189 ? 13.096 -10.735 -26.989 1.00 92.44 189 ALA A C 1
ATOM 1538 O O . ALA A 1 189 ? 14.037 -11.049 -27.713 1.00 92.44 189 ALA A O 1
ATOM 1539 N N . GLU A 1 190 ? 12.712 -9.465 -26.828 1.00 91.56 190 GLU A N 1
ATOM 1540 C CA . GLU A 1 190 ? 13.324 -8.326 -27.528 1.00 91.56 190 GLU A CA 1
ATOM 1541 C C . GLU A 1 190 ? 14.839 -8.224 -27.271 1.00 91.56 190 GLU A C 1
ATOM 1543 O O . GLU A 1 190 ? 15.616 -8.019 -28.206 1.00 91.56 190 GLU A O 1
ATOM 1548 N N . ALA A 1 191 ? 15.272 -8.429 -26.021 1.00 90.50 191 ALA A N 1
ATOM 1549 C CA . ALA A 1 191 ? 16.685 -8.452 -25.650 1.00 90.50 191 ALA A CA 1
ATOM 1550 C C . ALA A 1 191 ? 17.444 -9.664 -26.217 1.00 90.50 191 ALA A C 1
ATOM 1552 O O . ALA A 1 191 ? 18.616 -9.533 -26.567 1.00 90.50 191 ALA A O 1
ATOM 1553 N N . ASN A 1 192 ? 16.796 -10.827 -26.326 1.00 91.88 192 ASN A N 1
ATOM 1554 C CA . ASN A 1 192 ? 17.391 -12.024 -26.927 1.00 91.88 192 ASN A CA 1
ATOM 1555 C C . ASN A 1 192 ? 17.572 -11.873 -28.447 1.00 91.88 192 ASN A C 1
ATOM 1557 O O . ASN A 1 192 ? 18.553 -12.373 -28.990 1.00 91.88 192 ASN A O 1
ATOM 1561 N N . GLU A 1 193 ? 16.642 -11.195 -29.126 1.00 93.00 193 GLU A N 1
ATOM 1562 C CA . GLU A 1 193 ? 16.687 -10.963 -30.576 1.00 93.00 193 GLU A CA 1
ATOM 1563 C C . GLU A 1 193 ? 17.700 -9.877 -30.965 1.00 93.00 193 GLU A C 1
ATOM 1565 O O . GLU A 1 193 ? 18.468 -10.058 -31.909 1.00 93.00 193 GLU A O 1
ATOM 1570 N N . ASN A 1 194 ? 17.735 -8.761 -30.227 1.00 91.25 194 ASN A N 1
ATOM 1571 C CA . ASN A 1 194 ? 18.536 -7.582 -30.585 1.00 91.25 194 ASN A CA 1
ATOM 1572 C C . ASN A 1 194 ? 19.854 -7.457 -29.795 1.00 91.25 194 ASN A C 1
ATOM 1574 O O . ASN A 1 194 ? 20.633 -6.534 -30.027 1.00 91.25 194 ASN A O 1
ATOM 1578 N N . GLY A 1 195 ? 20.106 -8.346 -28.828 1.00 84.62 195 GLY A N 1
ATOM 1579 C CA . GLY A 1 195 ? 21.236 -8.273 -27.890 1.00 84.62 195 GLY A CA 1
ATOM 1580 C C . GLY A 1 195 ? 21.059 -7.252 -26.755 1.00 84.62 195 GLY A C 1
ATOM 1581 O O . GLY A 1 195 ? 21.850 -7.236 -25.812 1.00 84.62 195 GLY A O 1
ATOM 1582 N N . PHE A 1 196 ? 20.028 -6.408 -26.824 1.00 80.19 196 PHE A N 1
ATOM 1583 C CA . PHE A 1 196 ? 19.614 -5.453 -25.797 1.00 80.19 196 PHE A CA 1
ATOM 1584 C C . PHE A 1 196 ? 18.134 -5.089 -25.988 1.00 80.19 196 PHE A C 1
ATOM 1586 O O . PHE A 1 196 ? 17.604 -5.198 -27.090 1.00 80.19 196 PHE A O 1
ATOM 1593 N N . SER A 1 197 ? 17.454 -4.665 -24.920 1.00 75.06 197 SER A N 1
ATOM 1594 C CA . SER A 1 197 ? 16.080 -4.153 -25.016 1.00 75.06 197 SER A CA 1
ATOM 1595 C C . SER A 1 197 ? 16.111 -2.655 -25.311 1.00 75.06 197 SER A C 1
ATOM 1597 O O . SER A 1 197 ? 16.654 -1.892 -24.509 1.00 75.06 197 SER A O 1
ATOM 1599 N N . CYS A 1 198 ? 15.510 -2.232 -26.423 1.00 73.19 198 CYS A N 1
ATOM 1600 C CA . CYS A 1 198 ? 15.336 -0.817 -26.764 1.00 73.19 198 CYS A CA 1
ATOM 1601 C C . CYS A 1 198 ? 14.090 -0.225 -26.099 1.00 73.19 198 CYS A C 1
ATOM 1603 O O . CYS A 1 198 ? 14.075 0.945 -25.724 1.00 73.19 198 CYS A O 1
ATOM 1605 N N . SER A 1 199 ? 13.030 -1.027 -25.994 1.00 80.62 199 SER A N 1
ATOM 1606 C CA . SER A 1 199 ? 11.708 -0.561 -25.591 1.00 80.62 199 SER A CA 1
ATOM 1607 C C . SER A 1 199 ? 11.593 -0.339 -24.088 1.00 80.62 199 SER A C 1
ATOM 1609 O O . SER A 1 199 ? 12.111 -1.107 -23.272 1.00 80.62 199 SER A O 1
ATOM 1611 N N . THR A 1 200 ? 10.810 0.676 -23.731 1.00 80.62 200 THR A N 1
ATOM 1612 C CA . THR A 1 200 ? 10.235 0.860 -22.398 1.00 80.62 200 THR A CA 1
ATOM 1613 C C . THR A 1 200 ? 9.270 -0.279 -22.051 1.00 80.62 200 THR A C 1
ATOM 1615 O O . THR A 1 200 ? 8.764 -0.993 -22.924 1.00 80.62 200 THR A O 1
ATOM 1618 N N . ARG A 1 201 ? 8.989 -0.444 -20.751 1.00 85.19 201 ARG A N 1
ATOM 1619 C CA . ARG A 1 201 ? 7.901 -1.312 -20.281 1.00 85.19 201 ARG A CA 1
ATOM 1620 C C . ARG A 1 201 ? 6.553 -0.754 -20.718 1.00 85.19 201 ARG A C 1
ATOM 1622 O O . ARG A 1 201 ? 6.255 0.400 -20.429 1.00 85.19 201 ARG A O 1
ATOM 1629 N N . LYS A 1 202 ? 5.717 -1.592 -21.319 1.00 87.12 202 LYS A N 1
ATOM 1630 C CA . LYS A 1 202 ? 4.343 -1.280 -21.723 1.00 87.12 202 LYS A CA 1
ATOM 1631 C C . LYS A 1 202 ? 3.363 -1.867 -20.710 1.00 87.12 202 LYS A C 1
ATOM 1633 O O . LYS A 1 202 ? 2.941 -3.013 -20.818 1.00 87.12 202 LYS A O 1
ATOM 1638 N N . ILE A 1 203 ? 3.052 -1.077 -19.686 1.00 88.44 203 ILE A N 1
ATOM 1639 C CA . ILE A 1 203 ? 2.022 -1.384 -18.685 1.00 88.44 203 ILE A CA 1
ATOM 1640 C C . ILE A 1 203 ? 0.726 -0.698 -19.125 1.00 88.44 203 ILE A C 1
ATOM 1642 O O . ILE A 1 203 ? 0.744 0.479 -19.483 1.00 88.44 203 ILE A O 1
ATOM 1646 N N . ASP A 1 204 ? -0.394 -1.420 -19.095 1.00 89.19 204 ASP A N 1
ATOM 1647 C CA . ASP A 1 204 ? -1.708 -0.834 -19.364 1.00 89.19 204 ASP A CA 1
ATOM 1648 C C . ASP A 1 204 ? -2.210 -0.076 -18.128 1.00 89.19 204 ASP A C 1
ATOM 1650 O O . ASP A 1 204 ? -2.882 -0.625 -17.254 1.00 89.19 204 ASP A O 1
ATOM 1654 N N . HIS A 1 205 ? -1.864 1.209 -18.066 1.00 86.12 205 HIS A N 1
ATOM 1655 C CA . HIS A 1 205 ? -2.304 2.125 -17.010 1.00 86.12 205 HIS A CA 1
ATOM 1656 C C . HIS A 1 205 ? -3.790 2.499 -17.101 1.00 86.12 205 HIS A C 1
ATOM 1658 O O . HIS A 1 205 ? -4.335 3.042 -16.143 1.00 86.12 205 HIS A O 1
ATOM 1664 N N . SER A 1 206 ? -4.466 2.188 -18.215 1.00 87.25 206 SER A N 1
ATOM 1665 C CA . SER A 1 206 ? -5.918 2.368 -18.338 1.00 87.25 206 SER A CA 1
ATOM 1666 C C . SER A 1 206 ? -6.704 1.234 -17.671 1.00 87.25 206 SER A C 1
ATOM 1668 O O . SER A 1 206 ? -7.862 1.425 -17.288 1.00 87.25 206 SER A O 1
ATOM 1670 N N . HIS A 1 207 ? -6.070 0.075 -17.465 1.00 90.81 207 HIS A N 1
ATOM 1671 C CA . HIS A 1 207 ? -6.708 -1.086 -16.863 1.00 90.81 207 HIS A CA 1
ATOM 1672 C C . HIS A 1 207 ? -7.177 -0.793 -15.421 1.00 90.81 207 HIS A C 1
ATOM 1674 O O . HIS A 1 207 ? -6.381 -0.298 -14.616 1.00 90.81 207 HIS A O 1
ATOM 1680 N N . PRO A 1 208 ? -8.412 -1.167 -15.019 1.00 90.50 208 PRO A N 1
ATOM 1681 C CA . PRO A 1 208 ? -8.950 -0.866 -13.686 1.00 90.50 208 PRO A CA 1
ATOM 1682 C C . PRO A 1 208 ? -8.087 -1.333 -12.506 1.00 90.50 208 PRO A C 1
ATOM 1684 O O . PRO A 1 208 ? -8.078 -0.696 -11.463 1.00 90.50 208 PRO A O 1
ATOM 1687 N N . CYS A 1 209 ? -7.305 -2.409 -12.651 1.00 91.38 209 CYS A N 1
ATOM 1688 C CA . CYS A 1 209 ? -6.382 -2.851 -11.592 1.00 91.38 209 CYS A CA 1
ATOM 1689 C C . CYS A 1 209 ? -5.171 -1.918 -11.367 1.00 91.38 209 CYS A C 1
ATOM 1691 O O . CYS A 1 209 ? -4.437 -2.121 -10.403 1.00 91.38 209 CYS A O 1
ATOM 1693 N N . VAL A 1 210 ? -4.949 -0.941 -12.252 1.00 89.69 210 VAL A N 1
ATOM 1694 C CA . VAL A 1 210 ? -3.939 0.121 -12.123 1.00 89.69 210 VAL A CA 1
ATOM 1695 C C . VAL A 1 210 ? -4.600 1.461 -11.792 1.00 89.69 210 VAL A C 1
ATOM 1697 O O . VAL A 1 210 ? -4.139 2.143 -10.879 1.00 89.69 210 VAL A O 1
ATOM 1700 N N . SER A 1 211 ? -5.685 1.814 -12.490 1.00 86.56 211 SER A N 1
ATOM 1701 C CA . SER A 1 211 ? -6.361 3.115 -12.366 1.00 86.56 211 SER A CA 1
ATOM 1702 C C . SER A 1 211 ? -7.354 3.218 -11.197 1.00 86.56 211 SER A C 1
ATOM 1704 O O . SER A 1 211 ? -7.471 4.282 -10.593 1.00 86.56 211 SER A O 1
ATOM 1706 N N . ASP A 1 212 ? -8.036 2.128 -10.829 1.00 89.25 212 ASP A N 1
ATOM 1707 C CA . ASP A 1 212 ? -8.950 2.060 -9.674 1.00 89.25 212 ASP A CA 1
ATOM 1708 C C . ASP A 1 212 ? -8.753 0.750 -8.870 1.00 89.25 212 ASP A C 1
ATOM 1710 O O . ASP A 1 212 ? -9.638 -0.113 -8.793 1.00 89.25 212 ASP A O 1
ATOM 1714 N N . PRO A 1 213 ? -7.546 0.536 -8.309 1.00 93.06 213 PRO A N 1
ATOM 1715 C CA . PRO A 1 213 ? -7.201 -0.674 -7.572 1.00 93.06 213 PRO A CA 1
ATOM 1716 C C . PRO A 1 213 ? -7.993 -0.805 -6.265 1.00 93.06 213 PRO A C 1
ATOM 1718 O O . PRO A 1 213 ? -8.253 0.172 -5.558 1.00 93.06 213 PRO A O 1
ATOM 1721 N N . LYS A 1 214 ? -8.278 -2.052 -5.875 1.00 95.00 214 LYS A N 1
ATOM 1722 C CA . LYS A 1 214 ? -8.763 -2.368 -4.526 1.00 95.00 214 LYS A CA 1
ATOM 1723 C C . LYS A 1 214 ? -7.589 -2.722 -3.632 1.00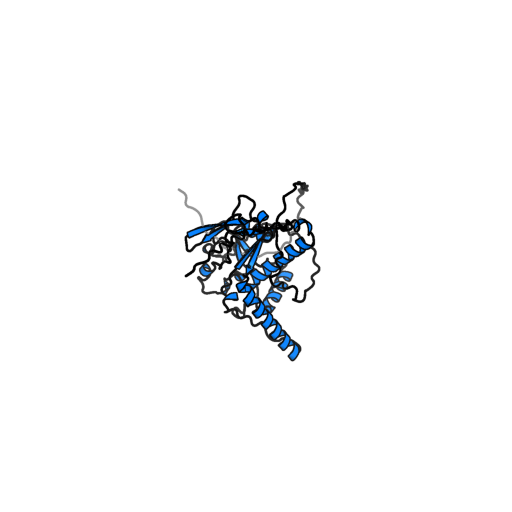 95.00 214 LYS A C 1
ATOM 1725 O O . LYS A 1 214 ? -6.687 -3.446 -4.055 1.00 95.00 214 LYS A O 1
ATOM 1730 N N . PHE A 1 215 ? -7.630 -2.259 -2.391 1.00 96.62 215 PHE A N 1
ATOM 1731 C CA . PHE A 1 215 ? -6.582 -2.454 -1.396 1.00 96.62 215 PHE A CA 1
ATOM 1732 C C . PHE A 1 215 ? -7.037 -3.374 -0.262 1.00 96.62 215 PHE A C 1
ATOM 1734 O O . PHE A 1 215 ? -8.228 -3.581 -0.036 1.00 96.62 215 PHE A O 1
ATOM 1741 N N . GLU A 1 216 ? -6.072 -3.936 0.454 1.00 96.38 216 GLU A N 1
ATOM 1742 C CA . GLU A 1 216 ? -6.271 -4.815 1.601 1.00 96.38 216 GLU A CA 1
ATOM 1743 C C . GLU A 1 216 ? -5.275 -4.445 2.708 1.00 96.38 216 GLU A C 1
ATOM 1745 O O . GLU A 1 216 ? -4.096 -4.196 2.439 1.00 96.38 216 GLU A O 1
ATOM 1750 N N . LEU A 1 217 ? -5.749 -4.401 3.957 1.00 97.38 217 LEU A N 1
ATOM 1751 C CA . LEU A 1 217 ? -4.906 -4.223 5.139 1.00 97.38 217 LEU A CA 1
ATOM 1752 C C . LEU A 1 217 ? -4.559 -5.601 5.703 1.00 97.38 217 LEU A C 1
ATOM 1754 O O . LEU A 1 217 ? -5.425 -6.332 6.180 1.00 97.38 217 LEU A O 1
ATOM 1758 N N . VAL A 1 218 ? -3.270 -5.927 5.688 1.00 96.31 218 VAL A N 1
ATOM 1759 C CA . VAL A 1 218 ? -2.722 -7.186 6.191 1.00 96.31 218 VAL A CA 1
ATOM 1760 C C . VAL A 1 218 ? -2.079 -6.935 7.550 1.00 96.31 218 VAL A C 1
ATOM 1762 O O . VAL A 1 218 ? -1.065 -6.244 7.658 1.00 96.31 218 VAL A O 1
ATOM 1765 N N . ALA A 1 219 ? -2.662 -7.508 8.602 1.00 95.56 219 ALA A N 1
ATOM 1766 C CA . ALA A 1 219 ? -2.109 -7.443 9.949 1.00 95.56 219 ALA A CA 1
ATOM 1767 C C . ALA A 1 219 ? -1.087 -8.568 10.172 1.00 95.56 219 ALA A C 1
ATOM 1769 O O . ALA A 1 219 ? -1.445 -9.738 10.288 1.00 95.56 219 ALA A O 1
ATOM 1770 N N . MET A 1 220 ? 0.189 -8.199 10.266 1.00 94.50 220 MET A N 1
ATOM 1771 C CA . MET A 1 220 ? 1.299 -9.100 10.600 1.00 94.50 220 MET A CA 1
ATOM 1772 C C . MET A 1 220 ? 1.341 -9.414 12.105 1.00 94.50 220 MET A C 1
ATOM 1774 O O . MET A 1 220 ? 1.704 -10.518 12.511 1.00 94.50 220 MET A O 1
ATOM 1778 N N . HIS A 1 221 ? 0.908 -8.454 12.932 1.00 93.25 221 HIS A N 1
ATOM 1779 C CA . HIS A 1 221 ? 0.763 -8.592 14.383 1.00 93.25 221 HIS A CA 1
ATOM 1780 C C . HIS A 1 221 ? -0.601 -8.045 14.854 1.00 93.25 221 HIS A C 1
ATOM 1782 O O . HIS A 1 221 ? -0.662 -6.973 15.459 1.00 93.25 221 HIS A O 1
ATOM 1788 N N . PRO A 1 222 ? -1.715 -8.756 14.595 1.00 93.62 222 PRO A N 1
ATOM 1789 C CA . PRO A 1 222 ? -3.074 -8.243 14.802 1.00 93.62 222 PRO A CA 1
ATOM 1790 C C . PRO A 1 222 ? -3.347 -7.796 16.243 1.00 93.62 222 PRO A C 1
ATOM 1792 O O . PRO A 1 222 ? -3.873 -6.708 16.436 1.00 93.62 222 PRO A O 1
ATOM 1795 N N . HIS A 1 223 ? -2.926 -8.564 17.253 1.00 93.75 223 HIS A N 1
ATOM 1796 C CA . HIS A 1 223 ? -3.119 -8.206 18.668 1.00 93.75 223 HIS A CA 1
ATOM 1797 C C . HIS A 1 223 ? -2.146 -7.135 19.201 1.00 93.75 223 HIS A C 1
ATOM 1799 O O . HIS A 1 223 ? -2.364 -6.626 20.296 1.00 93.75 223 HIS A O 1
ATOM 1805 N N . HIS A 1 224 ? -1.090 -6.779 18.459 1.00 93.44 224 HIS A N 1
ATOM 1806 C CA . HIS A 1 224 ? -0.258 -5.608 18.775 1.00 93.44 224 HIS A CA 1
ATOM 1807 C C . HIS A 1 224 ? -0.774 -4.349 18.069 1.00 93.44 224 HIS A C 1
ATOM 1809 O O . HIS A 1 224 ? -0.698 -3.259 18.626 1.00 93.44 224 HIS A O 1
ATOM 1815 N N . PHE A 1 225 ? -1.334 -4.502 16.864 1.00 95.56 225 PHE A N 1
ATOM 1816 C CA . PHE A 1 225 ? -2.029 -3.433 16.152 1.00 95.56 225 PHE A CA 1
ATOM 1817 C C . PHE A 1 225 ? -3.329 -3.024 16.861 1.00 95.56 225 PHE A C 1
ATOM 1819 O O . PHE A 1 225 ? -3.549 -1.837 17.080 1.00 95.56 225 PHE A O 1
ATOM 1826 N N . LEU A 1 226 ? -4.150 -4.003 17.260 1.00 96.25 226 LEU A N 1
ATOM 1827 C CA . LEU A 1 226 ? -5.367 -3.819 18.052 1.00 96.25 226 LEU A CA 1
ATOM 1828 C C . LEU A 1 226 ? -5.289 -4.653 19.346 1.00 96.25 226 LEU A C 1
ATOM 1830 O O . LEU A 1 226 ? -5.744 -5.805 19.374 1.00 96.25 226 LEU A O 1
ATOM 1834 N N . PRO A 1 227 ? -4.708 -4.098 20.427 1.00 93.62 227 PRO A N 1
ATOM 1835 C CA . PRO A 1 227 ? -4.735 -4.705 21.755 1.00 93.62 227 PRO A CA 1
ATOM 1836 C C . PRO A 1 227 ? -6.162 -4.986 22.263 1.00 93.62 227 PRO A C 1
ATOM 1838 O O . PRO A 1 227 ? -7.113 -4.322 21.835 1.00 93.62 227 PRO A O 1
ATOM 1841 N N . PRO A 1 228 ? -6.345 -5.928 23.210 1.00 91.25 228 PRO A N 1
ATOM 1842 C CA . PRO A 1 228 ? -7.650 -6.216 23.804 1.00 91.25 228 PRO A CA 1
ATOM 1843 C C . PRO A 1 228 ? -8.347 -4.956 24.340 1.00 91.25 228 PRO A C 1
ATOM 1845 O O . PRO A 1 228 ? -7.746 -4.171 25.069 1.00 91.25 228 PRO A O 1
ATOM 1848 N N . GLY A 1 229 ? -9.620 -4.771 23.979 1.00 92.25 229 GLY A N 1
ATOM 1849 C CA . GLY A 1 229 ? -10.401 -3.577 24.327 1.00 92.25 229 GLY A CA 1
ATOM 1850 C C . GLY A 1 229 ? -10.235 -2.388 23.370 1.00 92.25 229 GLY A C 1
ATOM 1851 O O . GLY A 1 229 ? -10.914 -1.383 23.550 1.00 92.25 229 GLY A O 1
ATOM 1852 N N . THR A 1 230 ? -9.384 -2.495 22.343 1.00 96.19 230 THR A N 1
ATOM 1853 C CA . THR A 1 230 ? -9.287 -1.510 21.251 1.00 96.19 230 THR A CA 1
ATOM 1854 C C . THR A 1 230 ? -9.966 -2.009 19.975 1.00 96.19 230 THR A C 1
ATOM 1856 O O . THR A 1 230 ? -10.190 -3.210 19.802 1.00 96.19 230 THR A O 1
ATOM 1859 N N . GLN A 1 231 ? -10.283 -1.080 19.072 1.00 96.88 231 GLN A N 1
ATOM 1860 C CA . GLN A 1 231 ? -10.901 -1.360 17.779 1.00 96.88 231 GLN A CA 1
ATOM 1861 C C . GLN A 1 231 ? -10.395 -0.401 16.695 1.00 96.88 231 GLN A C 1
ATOM 1863 O O . GLN A 1 231 ? -10.060 0.751 16.972 1.00 96.88 231 GLN A O 1
ATOM 1868 N N . LEU A 1 232 ? -10.382 -0.876 15.452 1.00 97.50 232 LEU A N 1
ATOM 1869 C CA . LEU A 1 232 ? -10.263 -0.072 14.244 1.00 97.50 232 LEU A CA 1
ATOM 1870 C C . LEU A 1 232 ? -11.674 0.306 13.786 1.00 97.50 232 LEU A C 1
ATOM 1872 O O . LEU A 1 232 ? -12.425 -0.556 13.334 1.00 97.50 232 LEU A O 1
ATOM 1876 N N . SER A 1 233 ? -12.031 1.582 13.891 1.00 97.06 233 SER A N 1
ATOM 1877 C CA . SER A 1 233 ? -13.269 2.104 13.306 1.00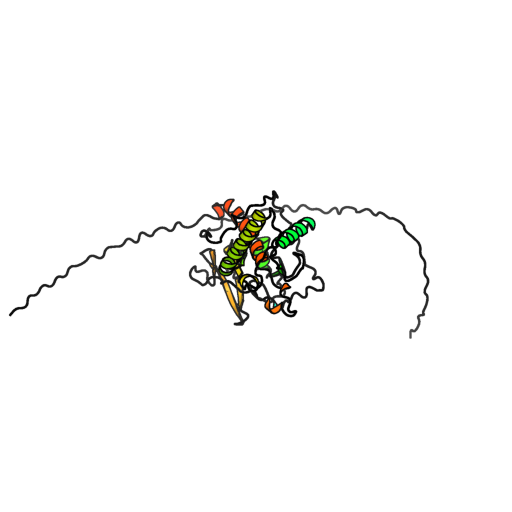 97.06 233 SER A CA 1
ATOM 1878 C C . SER A 1 233 ? -13.012 2.555 11.867 1.00 97.06 233 SER A C 1
ATOM 1880 O O . SER A 1 233 ? -12.045 3.273 11.610 1.00 97.06 233 SER A O 1
ATOM 1882 N N . ILE A 1 234 ? -13.875 2.155 10.934 1.00 96.06 234 ILE A N 1
ATOM 1883 C CA . ILE A 1 234 ? -13.849 2.601 9.536 1.00 96.06 234 ILE A CA 1
ATOM 1884 C C . ILE A 1 234 ? -15.173 3.289 9.233 1.00 96.06 234 ILE A C 1
ATOM 1886 O O . ILE A 1 234 ? -16.241 2.730 9.470 1.00 96.06 234 ILE A O 1
ATOM 1890 N N . PHE A 1 235 ? -15.091 4.511 8.723 1.00 93.94 235 PHE A N 1
ATOM 1891 C CA . PHE A 1 235 ? -16.239 5.301 8.312 1.00 93.94 235 PHE A CA 1
ATOM 1892 C C . PHE A 1 235 ? -16.720 4.860 6.924 1.00 93.94 235 PHE A C 1
ATOM 1894 O O . PHE A 1 235 ? -15.922 4.802 5.987 1.00 93.94 235 PHE A O 1
ATOM 1901 N N . ASP A 1 236 ? -18.012 4.578 6.762 1.00 90.31 236 ASP A N 1
ATOM 1902 C CA . ASP A 1 236 ? -18.631 4.492 5.440 1.00 90.31 236 ASP A CA 1
ATOM 1903 C C . ASP A 1 236 ? -19.284 5.840 5.088 1.00 90.31 236 ASP A C 1
ATOM 1905 O O . ASP A 1 236 ? -20.327 6.176 5.655 1.00 90.31 236 ASP A O 1
ATOM 1909 N N . PRO A 1 237 ? -18.722 6.618 4.141 1.00 85.00 237 PRO A N 1
ATOM 1910 C CA . PRO A 1 237 ? -19.296 7.898 3.737 1.00 85.00 237 PRO A CA 1
ATOM 1911 C C . PRO A 1 237 ? -20.613 7.772 2.953 1.00 85.00 237 PRO A C 1
ATOM 1913 O O . PRO A 1 237 ? -21.259 8.792 2.727 1.00 85.00 237 PRO A O 1
ATOM 1916 N N . LYS A 1 238 ? -21.019 6.571 2.509 1.00 87.31 238 LYS A N 1
ATOM 1917 C CA . LYS A 1 238 ? -22.316 6.362 1.836 1.00 87.31 238 LYS A CA 1
ATOM 1918 C C . LYS A 1 238 ? -23.456 6.281 2.845 1.00 87.31 238 LYS A C 1
ATOM 1920 O O . LYS A 1 238 ? -24.429 7.018 2.738 1.00 87.31 238 LYS A O 1
ATOM 1925 N N . GLU A 1 239 ? -23.292 5.405 3.830 1.00 91.50 239 GLU A N 1
ATOM 1926 C CA . GLU A 1 239 ? -24.291 5.127 4.867 1.00 91.50 239 GLU A CA 1
ATOM 1927 C C . GLU A 1 239 ? -24.149 6.055 6.091 1.00 91.50 239 GLU A C 1
ATOM 1929 O O . GLU A 1 239 ? -25.016 6.075 6.960 1.00 91.50 239 GLU A O 1
ATOM 1934 N N . MET A 1 240 ? -23.066 6.844 6.166 1.00 90.81 240 MET A N 1
ATOM 1935 C CA . MET A 1 240 ? -22.726 7.751 7.275 1.00 90.81 240 MET A CA 1
ATOM 1936 C C . MET A 1 240 ? -22.569 7.039 8.634 1.00 90.81 240 MET A C 1
ATOM 1938 O O . MET A 1 240 ? -22.829 7.620 9.691 1.00 90.81 240 MET A O 1
ATOM 1942 N N . VAL A 1 241 ? -22.111 5.782 8.622 1.00 94.81 241 VAL A N 1
ATOM 1943 C CA . VAL A 1 241 ? -21.906 4.948 9.822 1.00 94.81 241 VAL A CA 1
ATOM 1944 C C . VAL A 1 241 ? -20.438 4.576 10.024 1.00 94.81 241 VAL A C 1
ATOM 1946 O O . VAL A 1 241 ? -19.632 4.622 9.097 1.00 94.81 241 VAL A O 1
ATOM 1949 N N . TYR A 1 242 ? -20.096 4.165 11.245 1.00 95.94 242 TYR A N 1
ATOM 1950 C CA . TYR A 1 242 ? -18.808 3.548 11.556 1.00 95.94 242 TYR A CA 1
ATOM 1951 C C . TYR A 1 242 ? -18.975 2.044 11.740 1.00 95.94 242 TYR A C 1
ATOM 1953 O O . TYR A 1 242 ? -19.714 1.604 12.621 1.00 95.94 242 TYR A O 1
ATOM 1961 N N . GLU A 1 243 ? -18.232 1.259 10.968 1.00 97.06 243 GLU A N 1
ATOM 1962 C CA . GLU A 1 243 ? -18.067 -0.166 11.227 1.00 97.06 243 GLU A CA 1
ATOM 1963 C C . GLU A 1 243 ? -16.826 -0.391 12.099 1.00 97.06 243 GLU A C 1
ATOM 1965 O O . GLU A 1 243 ? -15.784 0.241 11.911 1.00 97.06 243 GLU A O 1
ATOM 1970 N N . SER A 1 244 ? -16.957 -1.259 13.101 1.00 97.75 244 SER A N 1
ATOM 1971 C CA . SER A 1 244 ? -15.934 -1.489 14.125 1.00 97.75 244 SER A CA 1
ATOM 1972 C C . SER A 1 244 ? -15.284 -2.852 13.937 1.00 97.75 244 SER A C 1
ATOM 1974 O O . SER A 1 244 ? -15.974 -3.864 13.839 1.00 97.75 244 SER A O 1
ATOM 1976 N N . TYR A 1 245 ? -13.954 -2.877 13.933 1.00 98.31 245 TYR A N 1
ATOM 1977 C CA . TYR A 1 245 ? -13.156 -4.077 13.722 1.00 98.31 245 TYR A CA 1
ATOM 1978 C C . TYR A 1 245 ? -12.175 -4.315 14.874 1.00 98.31 245 TYR A C 1
ATOM 1980 O O . TYR A 1 245 ? -11.569 -3.385 15.395 1.00 98.31 245 TYR A O 1
ATOM 1988 N N . VAL A 1 246 ? -11.970 -5.574 15.247 1.00 98.00 246 VAL A N 1
ATOM 1989 C CA . VAL A 1 246 ? -11.087 -6.023 16.330 1.00 98.00 246 VAL A CA 1
ATOM 1990 C C . VAL A 1 246 ? -10.139 -7.119 15.842 1.00 98.00 246 VAL A C 1
ATOM 1992 O O . VAL A 1 246 ? -10.380 -7.769 14.823 1.00 98.00 246 VAL A O 1
ATOM 1995 N N . ALA A 1 247 ? -9.053 -7.356 16.578 1.00 97.00 247 ALA A N 1
ATOM 1996 C CA . ALA A 1 247 ? -8.204 -8.522 16.356 1.00 97.00 247 ALA A CA 1
ATOM 1997 C C . ALA A 1 247 ? -8.884 -9.789 16.904 1.00 97.00 247 ALA A C 1
ATOM 1999 O O . ALA A 1 247 ? -9.035 -9.957 18.116 1.00 97.00 247 ALA A O 1
ATOM 2000 N N . ALA A 1 248 ? -9.288 -10.688 16.008 1.00 95.06 248 ALA A N 1
ATOM 2001 C CA . ALA A 1 248 ? -9.934 -11.948 16.353 1.00 95.06 248 ALA A CA 1
ATOM 2002 C C . ALA A 1 248 ? -8.928 -13.063 16.676 1.00 95.06 248 ALA A C 1
ATOM 2004 O O . ALA A 1 248 ? -7.772 -13.037 16.251 1.00 95.06 248 ALA A O 1
ATOM 2005 N N . LYS A 1 249 ? -9.406 -14.102 17.374 1.00 90.25 249 LYS A N 1
ATOM 2006 C CA . LYS A 1 249 ? -8.593 -15.239 17.862 1.00 90.25 249 LYS A CA 1
ATOM 2007 C C . LYS A 1 249 ? -7.864 -16.035 16.771 1.00 90.25 249 LYS A C 1
ATOM 2009 O O . LYS A 1 249 ? -6.952 -16.793 17.085 1.00 90.25 249 LYS A O 1
ATOM 2014 N N . ASP A 1 250 ? -8.270 -15.908 15.506 1.00 91.62 250 ASP A N 1
ATOM 2015 C CA . ASP A 1 250 ? -7.606 -16.553 14.366 1.00 91.62 250 ASP A CA 1
ATOM 2016 C C . ASP A 1 250 ? -6.545 -15.670 13.692 1.00 91.62 250 ASP A C 1
ATOM 2018 O O . ASP A 1 250 ? -6.117 -15.979 12.581 1.00 91.62 250 ASP A O 1
ATOM 2022 N N . GLY A 1 251 ? -6.140 -14.567 14.328 1.00 86.81 251 GLY A N 1
ATOM 2023 C CA . GLY A 1 251 ? -5.093 -13.680 13.825 1.00 86.81 251 GLY A CA 1
ATOM 2024 C C . GLY A 1 251 ? -5.528 -12.804 12.646 1.00 86.81 251 GLY A C 1
ATOM 2025 O O . GLY A 1 251 ? -4.689 -12.396 11.849 1.00 86.81 251 GLY A O 1
ATOM 2026 N N . HIS A 1 252 ? -6.827 -12.530 12.511 1.00 93.31 252 HIS A N 1
ATOM 2027 C CA . HIS A 1 252 ? -7.379 -11.669 11.462 1.00 93.31 252 HIS A CA 1
ATOM 2028 C C . HIS A 1 252 ? -8.136 -10.486 12.073 1.00 93.31 252 HIS A C 1
ATOM 2030 O O . HIS A 1 252 ? -8.624 -10.563 13.201 1.00 93.31 252 HIS A O 1
ATOM 2036 N N . ILE A 1 253 ? -8.251 -9.398 11.313 1.00 97.19 253 ILE A N 1
ATOM 2037 C CA . ILE A 1 253 ? -9.065 -8.235 11.678 1.00 97.19 253 ILE A CA 1
ATOM 2038 C C . ILE A 1 253 ? -10.512 -8.508 11.241 1.00 97.19 253 ILE A C 1
ATOM 2040 O O . ILE A 1 253 ? -10.752 -8.827 10.072 1.00 97.19 253 ILE A O 1
ATOM 2044 N N . ARG A 1 254 ? -11.463 -8.466 12.180 1.00 97.44 254 ARG A N 1
ATOM 2045 C CA . ARG A 1 254 ? -12.863 -8.896 11.991 1.00 97.44 254 ARG A CA 1
ATOM 2046 C C . ARG A 1 254 ? -13.847 -8.038 12.783 1.00 97.44 254 ARG A C 1
ATOM 2048 O O . ARG A 1 254 ? -13.429 -7.339 13.695 1.00 97.44 254 ARG A O 1
ATOM 2055 N N . THR A 1 255 ? -15.140 -8.112 12.478 1.00 97.50 255 THR A N 1
ATOM 2056 C CA . THR A 1 255 ? -16.176 -7.331 13.183 1.00 97.50 255 THR A CA 1
ATOM 2057 C C . THR A 1 255 ? -16.482 -7.828 14.605 1.00 97.50 255 THR A C 1
ATOM 2059 O O . THR A 1 255 ? -17.014 -7.073 15.414 1.00 97.50 255 THR A O 1
ATOM 2062 N N . SER A 1 256 ? -16.104 -9.062 14.964 1.00 97.00 256 SER A N 1
ATOM 2063 C CA . SER A 1 256 ? -16.070 -9.532 16.359 1.00 97.00 256 SER A CA 1
ATOM 2064 C C . SER A 1 256 ? -14.785 -10.312 16.667 1.00 97.00 256 SER A C 1
ATOM 2066 O O . SER A 1 256 ? -13.989 -10.635 15.786 1.00 97.00 256 SER A O 1
ATOM 2068 N N . VAL A 1 257 ? -14.579 -10.660 17.941 1.00 95.44 257 VAL A N 1
ATOM 2069 C CA . VAL A 1 257 ? -13.458 -11.514 18.383 1.00 95.44 257 VAL A CA 1
ATOM 2070 C C . VAL A 1 257 ? -13.545 -12.962 17.871 1.00 95.44 257 VAL A C 1
ATOM 2072 O O . VAL A 1 257 ? -12.588 -13.732 18.016 1.00 95.44 257 VAL A O 1
ATOM 2075 N N . ASP A 1 258 ? -14.686 -13.349 17.299 1.00 95.38 258 ASP A N 1
ATOM 2076 C CA . ASP A 1 258 ? -14.986 -14.705 16.862 1.00 95.38 258 ASP A CA 1
ATOM 2077 C C . ASP A 1 258 ? -14.481 -14.969 15.445 1.00 95.38 258 ASP A C 1
ATOM 2079 O O . ASP A 1 258 ? -14.725 -14.199 14.517 1.00 95.38 258 ASP A O 1
ATOM 2083 N N . SER A 1 259 ? -13.843 -16.121 15.240 1.00 93.94 259 SER A N 1
ATOM 2084 C CA . SER A 1 259 ? -13.232 -16.513 13.960 1.00 93.94 259 SER A CA 1
ATOM 2085 C C . SER A 1 259 ? -14.221 -16.720 12.800 1.00 93.94 259 SER A C 1
ATOM 2087 O O . SER A 1 259 ? -13.788 -16.941 11.668 1.00 93.94 259 SER A O 1
ATOM 2089 N N . TRP A 1 260 ? -15.530 -16.681 13.067 1.00 94.69 260 TRP A N 1
ATOM 2090 C CA . TRP A 1 260 ? -16.602 -16.780 12.072 1.00 94.69 260 TRP A CA 1
ATOM 2091 C C . TRP A 1 260 ? -17.228 -15.425 11.703 1.00 94.69 260 TRP A C 1
ATOM 2093 O O . TRP A 1 260 ? -17.933 -15.355 10.700 1.00 94.69 260 TRP A O 1
ATOM 2103 N N . SER A 1 261 ? -16.955 -14.352 12.456 1.00 96.94 261 SER A N 1
ATOM 2104 C CA . SER A 1 261 ? -17.446 -13.006 12.125 1.00 96.94 261 SER A CA 1
ATOM 2105 C C . SER A 1 261 ? -16.809 -12.474 10.828 1.00 96.94 261 SER A C 1
ATOM 2107 O O . SER A 1 261 ? -15.687 -12.877 10.499 1.00 96.94 261 SER A O 1
ATOM 2109 N N . PRO A 1 262 ? -17.480 -11.599 10.055 1.00 97.38 262 PRO A N 1
ATOM 2110 C CA . PRO A 1 262 ? -16.913 -10.992 8.852 1.00 97.38 262 PRO A CA 1
ATOM 2111 C C . PRO A 1 262 ? -15.501 -10.424 9.054 1.00 97.38 262 PRO A C 1
ATOM 2113 O O . PRO A 1 262 ? -15.208 -9.777 10.058 1.00 97.38 262 PRO A O 1
ATOM 2116 N N . ARG A 1 263 ? -14.611 -10.685 8.091 1.00 96.69 263 ARG A N 1
ATOM 2117 C CA . ARG A 1 263 ? -13.278 -10.064 8.031 1.00 96.69 263 ARG A CA 1
ATOM 2118 C C . ARG A 1 263 ? -13.395 -8.632 7.531 1.00 96.69 263 ARG A C 1
ATOM 2120 O O . ARG A 1 263 ? -14.315 -8.338 6.776 1.00 96.69 263 ARG A O 1
ATOM 2127 N N . LEU A 1 264 ? -12.413 -7.805 7.880 1.00 96.56 264 LEU A N 1
ATOM 2128 C CA . LEU A 1 264 ? -12.157 -6.536 7.204 1.00 96.56 264 LEU A CA 1
ATOM 2129 C C . LEU A 1 264 ? -12.103 -6.767 5.679 1.00 96.56 264 LEU A C 1
ATOM 2131 O O . LEU A 1 264 ? -11.219 -7.503 5.228 1.00 96.56 264 LEU A O 1
ATOM 2135 N N . PRO A 1 265 ? -13.046 -6.221 4.888 1.00 95.94 265 PRO A N 1
ATOM 2136 C CA . PRO A 1 265 ? -13.067 -6.427 3.449 1.00 95.94 265 PRO A CA 1
ATOM 2137 C C . PRO A 1 265 ? -11.977 -5.605 2.758 1.00 95.94 265 PRO A C 1
ATOM 2139 O O . PRO A 1 265 ? -11.448 -4.632 3.300 1.00 95.94 265 PRO A O 1
ATOM 2142 N N . CYS A 1 266 ? -11.681 -5.964 1.510 1.00 95.88 266 CYS A N 1
ATOM 2143 C CA . CYS A 1 266 ? -10.899 -5.101 0.634 1.00 95.88 266 CYS A CA 1
ATOM 2144 C C . CYS A 1 266 ? -11.645 -3.779 0.409 1.00 95.88 266 CYS A C 1
ATOM 2146 O O . CYS A 1 266 ? -12.865 -3.770 0.229 1.00 95.88 266 CYS A O 1
ATOM 2148 N N . PHE A 1 267 ? -10.914 -2.670 0.376 1.00 93.94 267 PHE A N 1
ATOM 2149 C CA . PHE A 1 267 ? -11.480 -1.332 0.269 1.00 93.94 267 PHE A CA 1
ATOM 2150 C C . PHE A 1 267 ? -11.003 -0.610 -0.991 1.00 93.94 267 PHE A C 1
ATOM 2152 O O . PHE A 1 267 ? -9.865 -0.748 -1.438 1.00 93.94 267 PHE A O 1
ATOM 2159 N N . GLU A 1 268 ? -11.913 0.166 -1.569 1.00 89.06 268 GLU A N 1
ATOM 2160 C CA . GLU A 1 268 ? -11.598 1.182 -2.569 1.00 89.06 268 GLU A CA 1
ATOM 2161 C C . GLU A 1 268 ? -11.118 2.454 -1.867 1.00 89.06 268 GLU A C 1
ATOM 2163 O O . GLU A 1 268 ? -11.476 2.742 -0.718 1.00 89.06 268 GLU A O 1
ATOM 2168 N N . ARG A 1 269 ? -10.310 3.220 -2.588 1.00 79.25 269 ARG A N 1
ATOM 2169 C CA . ARG A 1 269 ? -9.691 4.461 -2.132 1.00 79.25 269 ARG A CA 1
ATOM 2170 C C . ARG A 1 269 ? -10.588 5.670 -2.432 1.00 79.25 269 ARG A C 1
ATOM 2172 O O . ARG A 1 269 ? -11.281 5.698 -3.445 1.00 79.25 269 ARG A O 1
ATOM 2179 N N . ASN A 1 270 ? -10.532 6.697 -1.584 1.00 71.38 270 ASN A N 1
ATOM 2180 C CA . ASN A 1 270 ? -11.396 7.881 -1.668 1.00 71.38 270 ASN A CA 1
ATOM 2181 C C . ASN A 1 270 ? -10.795 9.084 -2.443 1.00 71.38 270 ASN A C 1
ATOM 2183 O O . ASN A 1 270 ? -11.237 10.219 -2.276 1.00 71.38 270 ASN A O 1
ATOM 2187 N N . ASP A 1 271 ? -9.825 8.863 -3.340 1.00 65.50 271 ASP A N 1
ATOM 2188 C CA . ASP A 1 271 ? -9.131 9.933 -4.092 1.00 65.50 271 ASP A CA 1
ATOM 2189 C C . ASP A 1 271 ? -10.031 10.666 -5.113 1.00 65.50 271 ASP A C 1
ATOM 2191 O O . ASP A 1 271 ? -9.564 11.555 -5.824 1.00 65.50 271 ASP A O 1
ATOM 2195 N N . LYS A 1 272 ? -11.335 10.361 -5.186 1.00 63.09 272 LYS A N 1
ATOM 2196 C CA . LYS A 1 272 ? -12.295 11.093 -6.036 1.00 63.09 272 LYS A CA 1
ATOM 2197 C C . LYS A 1 272 ? -12.334 12.590 -5.692 1.00 63.09 272 LYS A C 1
ATOM 2199 O O . LYS A 1 272 ? -12.522 13.409 -6.585 1.00 63.09 272 LYS A O 1
ATOM 2204 N N . ASN A 1 273 ? -12.026 12.946 -4.442 1.00 57.03 273 ASN A N 1
ATOM 2205 C CA . ASN A 1 273 ? -11.909 14.331 -3.969 1.00 57.03 273 ASN A CA 1
ATOM 2206 C C . ASN A 1 273 ? -10.569 15.012 -4.338 1.00 57.03 273 ASN A C 1
ATOM 2208 O O . ASN A 1 273 ? -10.437 16.224 -4.165 1.00 57.03 273 ASN A O 1
ATOM 2212 N N . ARG A 1 274 ? -9.577 14.273 -4.868 1.00 61.69 274 ARG A N 1
ATOM 2213 C CA . ARG A 1 274 ? -8.335 14.840 -5.436 1.00 61.69 274 ARG A CA 1
ATOM 2214 C C . ARG A 1 274 ? -8.499 15.306 -6.895 1.00 61.69 274 ARG A C 1
ATOM 2216 O O . ARG A 1 274 ? -7.633 16.003 -7.409 1.00 61.69 274 ARG A O 1
ATOM 2223 N N . LEU A 1 275 ? -9.592 14.931 -7.570 1.00 52.84 275 LEU A N 1
ATOM 2224 C CA . LEU A 1 275 ? -9.785 15.112 -9.019 1.00 52.84 275 LEU A CA 1
ATOM 2225 C C . LEU A 1 275 ? -10.307 16.497 -9.450 1.00 52.84 275 LEU A C 1
ATOM 2227 O O . LEU A 1 275 ? -10.655 16.675 -10.616 1.00 52.84 275 LEU A O 1
ATOM 2231 N N . SER A 1 276 ? -10.344 17.497 -8.566 1.00 49.00 276 SER A N 1
ATOM 2232 C CA . SER A 1 276 ? -10.869 18.839 -8.880 1.00 49.00 276 SER A CA 1
ATOM 2233 C C . SER A 1 276 ? -10.074 19.616 -9.947 1.00 49.00 276 SER A C 1
ATOM 2235 O O . SER A 1 276 ? -10.550 20.652 -10.408 1.00 49.00 276 SER A O 1
ATOM 2237 N N . GLY A 1 277 ? -8.910 19.109 -10.378 1.00 49.94 277 GLY A N 1
ATOM 2238 C CA . GLY A 1 277 ? -8.123 19.623 -11.510 1.00 49.94 277 GLY A CA 1
ATOM 2239 C C . GLY A 1 277 ? -8.100 18.743 -12.772 1.00 49.94 277 GLY A C 1
ATOM 2240 O O . GLY A 1 277 ? -7.456 19.122 -13.741 1.00 49.94 277 GLY A O 1
ATOM 2241 N N . GLY A 1 278 ? -8.757 17.575 -12.789 1.00 47.59 278 GLY A N 1
ATOM 2242 C CA . GLY A 1 278 ? -8.726 16.634 -13.927 1.00 47.59 278 GLY A CA 1
ATOM 2243 C C . GLY A 1 278 ? -7.464 15.760 -14.046 1.00 47.59 278 GLY A C 1
ATOM 2244 O O . GLY A 1 278 ? -7.461 14.794 -14.807 1.00 47.59 278 GLY A O 1
ATOM 2245 N N . ASP A 1 279 ? -6.426 16.041 -13.258 1.00 54.97 279 ASP A N 1
ATOM 2246 C CA . ASP A 1 279 ? -5.154 15.317 -13.278 1.00 54.97 279 ASP A CA 1
ATOM 2247 C C . ASP A 1 279 ? -5.222 13.952 -12.568 1.00 54.97 279 ASP A C 1
ATOM 2249 O O . ASP A 1 279 ? -5.247 13.855 -11.337 1.00 54.97 279 ASP A O 1
ATOM 2253 N N . LEU A 1 280 ? -5.124 12.872 -13.354 1.00 55.12 280 LEU A N 1
ATOM 2254 C CA . LEU A 1 280 ? -4.911 11.492 -12.873 1.00 55.12 280 LEU A CA 1
ATOM 2255 C C . LEU A 1 280 ? -3.632 11.345 -12.018 1.00 55.12 280 LEU A C 1
ATOM 2257 O O . LEU A 1 280 ? -3.507 10.405 -11.238 1.00 55.12 280 LEU A O 1
ATOM 2261 N N . ILE A 1 281 ? -2.712 12.308 -12.133 1.00 54.22 281 ILE A N 1
ATOM 2262 C CA . ILE A 1 281 ? -1.422 12.420 -11.432 1.00 54.22 281 ILE A CA 1
ATOM 2263 C C . ILE A 1 281 ? -1.577 12.375 -9.907 1.00 54.22 281 ILE A C 1
ATOM 2265 O O . ILE A 1 281 ? -0.702 11.879 -9.199 1.00 54.22 281 ILE A O 1
ATOM 2269 N N . MET A 1 282 ? -2.698 12.881 -9.386 1.00 58.31 282 MET A N 1
ATOM 2270 C CA . MET A 1 282 ? -2.902 13.046 -7.945 1.00 58.31 282 MET A CA 1
ATOM 2271 C C . MET A 1 282 ? -3.191 11.739 -7.205 1.00 58.31 282 MET A C 1
ATOM 2273 O O . MET A 1 282 ? -3.398 11.758 -5.998 1.00 58.31 282 MET A O 1
ATOM 2277 N N . GLN A 1 283 ? -3.219 10.602 -7.886 1.00 74.25 283 GLN A N 1
ATOM 2278 C CA . GLN A 1 283 ? -3.656 9.331 -7.330 1.00 74.25 283 GLN A CA 1
ATOM 2279 C C . GLN A 1 283 ? -2.498 8.491 -6.776 1.00 74.25 283 GLN A C 1
ATOM 2281 O O . GLN A 1 283 ? -1.540 8.202 -7.487 1.00 74.25 283 GLN A O 1
ATOM 2286 N N . ALA A 1 284 ? -2.625 8.021 -5.527 1.00 84.25 284 ALA A N 1
ATOM 2287 C CA . ALA A 1 284 ? -1.741 6.999 -4.952 1.00 84.25 284 ALA A CA 1
ATOM 2288 C C . ALA A 1 284 ? -1.511 5.815 -5.922 1.00 84.25 284 ALA A C 1
ATOM 2290 O O . ALA A 1 284 ? -2.462 5.143 -6.329 1.00 84.25 284 ALA A O 1
ATOM 2291 N N . ASN A 1 285 ? -0.254 5.568 -6.297 1.00 90.00 285 ASN A N 1
ATOM 2292 C CA . ASN A 1 285 ? 0.107 4.602 -7.332 1.00 90.00 285 ASN A CA 1
ATOM 2293 C C . ASN A 1 285 ? 0.124 3.162 -6.787 1.00 90.00 285 ASN A C 1
ATOM 2295 O O . ASN A 1 285 ? 0.832 2.864 -5.822 1.00 90.00 285 ASN A O 1
ATOM 2299 N N . VAL A 1 286 ? -0.601 2.241 -7.435 1.00 93.00 286 VAL A N 1
ATOM 2300 C CA . VAL A 1 286 ? -0.746 0.851 -6.957 1.00 93.00 286 VAL A CA 1
ATOM 2301 C C . VAL A 1 286 ? 0.592 0.123 -6.791 1.00 93.00 286 VAL A C 1
ATOM 2303 O O . VAL A 1 286 ? 0.774 -0.621 -5.827 1.00 93.00 286 VAL A O 1
ATOM 2306 N N . PHE A 1 287 ? 1.558 0.363 -7.682 1.00 93.50 287 PHE A N 1
ATOM 2307 C CA . PHE A 1 287 ? 2.869 -0.279 -7.624 1.00 93.50 287 PHE A CA 1
ATOM 2308 C C . PHE A 1 287 ? 3.683 0.230 -6.433 1.00 93.50 287 PHE A C 1
ATOM 2310 O O . PHE A 1 287 ? 4.401 -0.550 -5.814 1.00 93.50 287 PHE A O 1
ATOM 2317 N N . PHE A 1 288 ? 3.532 1.503 -6.058 1.00 94.00 288 PHE A N 1
ATOM 2318 C CA . PHE A 1 288 ? 4.198 2.076 -4.888 1.00 94.00 288 PHE A CA 1
ATOM 2319 C C . PHE A 1 288 ? 3.634 1.470 -3.594 1.00 94.00 288 PHE A C 1
ATOM 2321 O O . PHE A 1 288 ? 4.410 1.088 -2.716 1.00 94.00 288 PHE A O 1
ATOM 2328 N N . VAL A 1 289 ? 2.309 1.277 -3.511 1.00 95.56 289 VAL A N 1
ATOM 2329 C CA . VAL A 1 289 ? 1.663 0.559 -2.394 1.00 95.56 289 VAL A CA 1
ATOM 2330 C C . VAL A 1 289 ? 2.181 -0.883 -2.296 1.00 95.56 289 VAL A C 1
ATOM 2332 O O . VAL A 1 289 ? 2.605 -1.317 -1.226 1.00 95.56 289 VAL A O 1
ATOM 2335 N N . ILE A 1 290 ? 2.223 -1.615 -3.417 1.00 96.25 290 ILE A N 1
ATOM 2336 C CA . ILE A 1 290 ? 2.716 -3.004 -3.469 1.00 96.25 290 ILE A CA 1
ATOM 2337 C C . ILE A 1 290 ? 4.193 -3.099 -3.056 1.00 96.25 290 ILE A C 1
ATOM 2339 O O . ILE A 1 290 ? 4.549 -3.967 -2.260 1.00 96.25 290 ILE A O 1
ATOM 2343 N N . LEU A 1 291 ? 5.059 -2.209 -3.554 1.00 94.69 291 LEU A N 1
ATOM 2344 C CA . LEU A 1 291 ? 6.481 -2.184 -3.191 1.00 94.69 291 LEU A CA 1
ATOM 2345 C C . LEU A 1 291 ? 6.680 -1.846 -1.704 1.00 94.69 291 LEU A C 1
ATOM 2347 O O . LEU A 1 291 ? 7.509 -2.468 -1.037 1.00 94.69 291 LEU A O 1
ATOM 2351 N N . GLY A 1 292 ? 5.891 -0.911 -1.163 1.00 95.12 292 GLY A N 1
ATOM 2352 C CA . GLY A 1 292 ? 5.892 -0.571 0.260 1.00 95.12 292 GLY A CA 1
ATOM 2353 C C . GLY A 1 292 ? 5.467 -1.750 1.142 1.00 95.12 292 GLY A C 1
ATOM 2354 O O . GLY A 1 292 ? 6.091 -2.008 2.176 1.00 95.12 292 GLY A O 1
ATOM 2355 N N . ALA A 1 293 ? 4.456 -2.508 0.707 1.00 96.38 293 ALA A N 1
ATOM 2356 C CA . ALA A 1 293 ? 4.008 -3.733 1.365 1.00 96.38 293 ALA A CA 1
ATOM 2357 C C . ALA A 1 293 ? 5.070 -4.840 1.322 1.00 96.38 293 ALA A C 1
ATOM 2359 O O . ALA A 1 293 ? 5.384 -5.426 2.355 1.00 96.38 293 ALA A O 1
ATOM 2360 N N . ASP A 1 294 ? 5.676 -5.096 0.160 1.00 95.19 294 ASP A N 1
ATOM 2361 C CA . ASP A 1 294 ? 6.707 -6.125 -0.013 1.00 95.19 294 ASP A CA 1
ATOM 2362 C C . ASP A 1 294 ? 7.947 -5.873 0.865 1.00 95.19 294 ASP A C 1
ATOM 2364 O O . ASP A 1 294 ? 8.463 -6.803 1.488 1.00 95.19 294 ASP A O 1
ATOM 2368 N N . ILE A 1 295 ? 8.387 -4.616 1.011 1.00 91.75 295 ILE A N 1
ATOM 2369 C CA . ILE A 1 295 ? 9.467 -4.251 1.946 1.00 91.75 295 ILE A CA 1
ATOM 2370 C C . ILE A 1 295 ? 9.096 -4.638 3.388 1.00 91.75 295 ILE A C 1
ATOM 2372 O O . ILE A 1 295 ? 9.928 -5.183 4.120 1.00 91.75 295 ILE A O 1
ATOM 2376 N N . LYS A 1 296 ? 7.849 -4.381 3.798 1.00 93.81 296 LYS A N 1
ATOM 2377 C CA . LYS A 1 296 ? 7.335 -4.699 5.139 1.00 93.81 296 LYS A CA 1
ATOM 2378 C C . LYS A 1 296 ? 7.204 -6.212 5.346 1.00 93.81 296 LYS A C 1
ATOM 2380 O O . LYS A 1 296 ? 7.721 -6.729 6.336 1.00 93.81 296 LYS A O 1
ATOM 2385 N N . PHE A 1 297 ? 6.650 -6.939 4.376 1.00 94.50 297 PHE A N 1
ATOM 2386 C CA . PHE A 1 297 ? 6.571 -8.401 4.401 1.00 94.50 297 PHE A CA 1
ATOM 2387 C C . PHE A 1 297 ? 7.956 -9.058 4.455 1.00 94.50 297 PHE A C 1
ATOM 2389 O O . PHE A 1 297 ? 8.167 -9.955 5.268 1.00 94.50 297 PHE A O 1
ATOM 2396 N N . ARG A 1 298 ? 8.939 -8.597 3.666 1.00 93.19 298 ARG A N 1
ATOM 2397 C CA . ARG A 1 298 ? 10.317 -9.121 3.723 1.00 93.19 298 ARG A CA 1
ATOM 2398 C C . ARG A 1 298 ? 10.971 -8.906 5.089 1.00 93.19 298 ARG A C 1
ATOM 2400 O O . ARG A 1 298 ? 11.645 -9.813 5.575 1.00 93.19 298 ARG A O 1
ATOM 2407 N N . ARG A 1 299 ? 10.753 -7.751 5.732 1.00 90.06 299 ARG A N 1
ATOM 2408 C CA . ARG A 1 299 ? 11.214 -7.496 7.112 1.00 90.06 299 ARG A CA 1
ATOM 2409 C C . ARG A 1 299 ? 10.554 -8.454 8.108 1.00 90.06 299 ARG A C 1
ATOM 2411 O O . ARG A 1 299 ? 11.264 -9.070 8.899 1.00 90.06 299 ARG A O 1
ATOM 2418 N N . TYR A 1 300 ? 9.234 -8.621 8.025 1.00 90.75 300 TYR A N 1
ATOM 2419 C CA . TYR A 1 300 ? 8.478 -9.532 8.885 1.00 90.75 300 TYR A CA 1
ATOM 2420 C C . TYR A 1 300 ? 8.920 -10.990 8.730 1.00 90.75 300 TYR A C 1
ATOM 2422 O O . TYR A 1 300 ? 9.243 -11.628 9.726 1.00 90.75 300 TYR A O 1
ATOM 2430 N N . PHE A 1 301 ? 9.013 -11.508 7.501 1.00 89.44 301 PHE A N 1
ATOM 2431 C CA . PHE A 1 301 ? 9.454 -12.886 7.270 1.00 89.44 301 PHE A CA 1
ATOM 2432 C C . PHE A 1 301 ? 10.895 -13.109 7.741 1.00 89.44 301 PHE A C 1
ATOM 2434 O O . PHE A 1 301 ? 11.150 -14.091 8.427 1.00 89.44 301 PHE A O 1
ATOM 2441 N N . LYS A 1 302 ? 11.815 -12.162 7.504 1.00 90.56 302 LYS A N 1
ATOM 2442 C CA . LYS A 1 302 ? 13.186 -12.246 8.038 1.00 90.56 302 LYS A CA 1
ATOM 2443 C C . LYS A 1 302 ? 13.215 -12.287 9.573 1.00 90.56 302 LYS A C 1
ATOM 2445 O O . LYS A 1 302 ? 14.016 -13.021 10.146 1.00 90.56 302 LYS A O 1
ATOM 2450 N N . TRP A 1 303 ? 12.358 -11.514 10.244 1.00 88.12 303 TRP A N 1
ATOM 2451 C CA . TRP A 1 303 ? 12.223 -11.561 11.704 1.00 88.12 303 TRP A CA 1
ATOM 2452 C C . TRP A 1 303 ? 11.609 -12.885 12.182 1.00 88.12 303 TRP A C 1
ATOM 2454 O O . TRP A 1 303 ? 12.108 -13.465 13.145 1.00 88.12 303 TRP A O 1
ATOM 2464 N N . ALA A 1 304 ? 10.578 -13.379 11.496 1.00 84.50 304 ALA A N 1
ATOM 2465 C CA . ALA A 1 304 ? 9.888 -14.629 11.798 1.00 84.50 304 ALA A CA 1
ATOM 2466 C C . ALA A 1 304 ? 10.813 -15.851 11.649 1.00 84.50 304 ALA A C 1
ATOM 2468 O O . ALA A 1 304 ? 10.862 -16.696 12.542 1.00 84.50 304 ALA A O 1
ATOM 2469 N N . ASP A 1 305 ? 11.600 -15.899 10.571 1.00 86.06 305 ASP A N 1
ATOM 2470 C CA . ASP A 1 305 ? 12.595 -16.944 10.307 1.00 86.06 305 ASP A CA 1
ATOM 2471 C C . ASP A 1 305 ? 13.729 -16.925 11.352 1.00 86.06 305 ASP A C 1
ATOM 2473 O O . ASP A 1 305 ? 14.213 -17.978 11.766 1.00 86.06 305 ASP A O 1
ATOM 2477 N N . ALA A 1 306 ? 14.125 -15.737 11.829 1.00 88.12 306 ALA A N 1
ATOM 2478 C CA . ALA A 1 306 ? 15.116 -15.580 12.898 1.00 88.12 306 ALA A CA 1
ATOM 2479 C C . ALA A 1 306 ? 14.563 -15.877 14.308 1.00 88.12 306 ALA A C 1
ATOM 2481 O O . ALA A 1 306 ? 15.334 -16.183 15.216 1.00 88.12 306 ALA A O 1
ATOM 2482 N N . ASN A 1 307 ? 13.242 -15.799 14.505 1.00 83.12 307 ASN A N 1
ATOM 2483 C CA . ASN A 1 307 ? 12.578 -15.973 15.799 1.00 83.12 307 ASN A CA 1
ATOM 2484 C C . ASN A 1 307 ? 11.450 -17.024 15.720 1.00 83.12 307 ASN A C 1
ATOM 2486 O O . ASN A 1 307 ? 10.307 -16.735 16.072 1.00 83.12 307 ASN A O 1
ATOM 2490 N N . PRO A 1 308 ? 11.721 -18.282 15.323 1.00 73.94 308 PRO A N 1
ATOM 2491 C CA . PRO A 1 308 ? 10.665 -19.276 15.118 1.00 73.94 308 PRO A CA 1
ATOM 2492 C C . PRO A 1 308 ? 9.831 -19.532 16.384 1.00 73.94 308 PRO A C 1
ATOM 2494 O O . PRO A 1 308 ? 8.647 -19.840 16.285 1.00 73.94 308 PRO A O 1
ATOM 2497 N N . ALA A 1 309 ? 10.397 -19.338 17.579 1.00 65.62 309 ALA A N 1
ATOM 2498 C CA . ALA A 1 309 ? 9.686 -19.474 18.851 1.00 65.62 309 ALA A CA 1
ATOM 2499 C C . ALA A 1 309 ? 8.645 -18.365 19.127 1.00 65.62 309 ALA A C 1
ATOM 2501 O O . ALA A 1 309 ? 7.680 -18.631 19.841 1.00 65.62 309 ALA A O 1
ATOM 2502 N N . SER A 1 310 ? 8.789 -17.156 18.564 1.00 61.97 310 SER A N 1
ATOM 2503 C CA . SER A 1 310 ? 7.749 -16.112 18.646 1.00 61.97 310 SER A CA 1
ATOM 2504 C C . SER A 1 310 ? 6.635 -16.318 17.609 1.00 61.97 310 SER A C 1
ATOM 2506 O O . SER A 1 310 ? 5.539 -15.785 17.767 1.00 61.97 310 SER A O 1
ATOM 2508 N N . VAL A 1 311 ? 6.892 -17.136 16.583 1.00 55.66 311 VAL A N 1
ATOM 2509 C CA . VAL A 1 311 ? 5.927 -17.547 15.550 1.00 55.66 311 VAL A CA 1
ATOM 2510 C C . VAL A 1 311 ? 5.185 -18.835 15.948 1.00 55.66 311 VAL A C 1
ATOM 2512 O O . VAL A 1 311 ? 4.012 -19.012 15.620 1.00 55.66 311 VAL A O 1
ATOM 2515 N N . GLN A 1 312 ? 5.847 -19.749 16.666 1.00 45.66 312 GLN A N 1
ATOM 2516 C CA . GLN A 1 312 ? 5.369 -21.111 16.922 1.00 45.66 312 GLN A CA 1
ATOM 2517 C C . GLN A 1 312 ? 5.051 -21.401 18.397 1.00 45.66 312 GLN A C 1
ATOM 2519 O O . GLN A 1 312 ? 5.870 -21.981 19.107 1.00 45.66 312 GLN A O 1
ATOM 2524 N N . ARG A 1 313 ? 3.791 -21.189 18.799 1.00 40.66 313 ARG A N 1
ATOM 2525 C CA . ARG A 1 313 ? 3.025 -22.189 19.577 1.00 40.66 313 ARG A CA 1
ATOM 2526 C C . ARG A 1 313 ? 1.560 -22.163 19.148 1.00 40.66 313 ARG A C 1
ATOM 2528 O O . ARG A 1 313 ? 0.791 -21.298 19.548 1.00 40.66 313 ARG A O 1
ATOM 2535 N N . LEU A 1 314 ? 1.186 -23.128 18.313 1.00 50.31 314 LEU A N 1
ATOM 2536 C CA . LEU A 1 314 ? -0.201 -23.403 17.942 1.00 50.31 314 LEU A CA 1
ATOM 2537 C C . LEU A 1 314 ? -0.668 -24.648 18.702 1.00 50.31 314 LEU A C 1
ATOM 2539 O O . LEU A 1 314 ? 0.125 -25.585 18.847 1.00 50.31 314 LEU A O 1
ATOM 2543 N N . PRO A 1 315 ? -1.940 -24.739 19.122 1.00 35.31 315 PRO A N 1
ATOM 2544 C CA . PRO A 1 315 ? -2.505 -26.020 19.502 1.00 35.31 315 PRO A CA 1
ATOM 2545 C C . PRO A 1 315 ? -2.460 -26.938 18.278 1.00 35.31 315 PRO A C 1
ATOM 2547 O O . PRO A 1 315 ? -3.116 -26.672 17.267 1.00 35.31 315 PRO A O 1
ATOM 2550 N N . ILE A 1 316 ? -1.713 -28.042 18.371 1.00 35.81 316 ILE A N 1
ATOM 2551 C CA . ILE A 1 316 ? -1.952 -29.184 17.490 1.00 35.81 316 ILE A CA 1
ATOM 2552 C C . ILE A 1 316 ? -3.429 -29.519 17.661 1.00 35.81 316 ILE A C 1
ATOM 2554 O O . ILE A 1 316 ? -3.886 -29.736 18.786 1.00 35.81 316 ILE A O 1
ATOM 2558 N N . ARG A 1 317 ? -4.170 -29.534 16.549 1.00 35.69 317 ARG A N 1
ATOM 2559 C CA . ARG A 1 317 ? -5.553 -30.001 16.507 1.00 35.69 317 ARG A CA 1
ATOM 2560 C C . ARG A 1 317 ? -5.540 -31.426 17.050 1.00 35.69 317 ARG A C 1
ATOM 2562 O O . ARG A 1 317 ? -5.204 -32.350 16.311 1.00 35.69 317 ARG A O 1
ATOM 2569 N N . LYS A 1 318 ? -5.865 -31.605 18.337 1.00 37.06 318 LYS A N 1
ATOM 2570 C CA . LYS A 1 318 ? -6.237 -32.920 18.846 1.00 37.06 318 LYS A CA 1
ATOM 2571 C C . LYS A 1 318 ? -7.364 -33.355 17.926 1.00 37.06 318 LYS A C 1
ATOM 2573 O O . LYS A 1 318 ? -8.394 -32.689 17.864 1.00 37.06 318 LYS A O 1
ATOM 2578 N N . GLN A 1 319 ? -7.126 -34.408 17.153 1.00 35.94 319 GLN A N 1
ATOM 2579 C CA . GLN A 1 319 ? -8.231 -35.168 16.612 1.00 35.94 319 GLN A CA 1
ATOM 2580 C C . GLN A 1 319 ? -8.961 -35.684 17.844 1.00 35.94 319 GLN A C 1
ATOM 2582 O O . GLN A 1 319 ? -8.491 -36.610 18.507 1.00 35.94 319 GLN A O 1
ATOM 2587 N N . GLU A 1 320 ? -10.067 -35.030 18.188 1.00 40.00 320 GLU A N 1
ATOM 2588 C CA . GLU A 1 320 ? -11.123 -35.714 18.905 1.00 40.00 320 GLU A CA 1
ATOM 2589 C C . GLU A 1 320 ? -11.440 -36.927 18.039 1.00 40.00 320 GLU A C 1
ATOM 2591 O O . GLU A 1 320 ? -11.905 -36.817 16.905 1.00 40.00 320 GLU A O 1
ATOM 2596 N N . LYS A 1 321 ? -11.023 -38.098 18.530 1.00 41.31 321 LYS A N 1
ATOM 2597 C CA . LYS A 1 321 ? -11.520 -39.356 18.007 1.00 41.31 321 LYS A CA 1
ATOM 2598 C C . LYS A 1 321 ? -12.990 -39.368 18.372 1.00 41.31 321 LYS A C 1
ATOM 2600 O O . LYS A 1 321 ? -13.331 -39.777 19.484 1.00 41.31 321 LYS A O 1
ATOM 2605 N N . ASP A 1 322 ? -13.816 -38.914 17.434 1.00 40.53 322 ASP A N 1
ATOM 2606 C CA . ASP A 1 322 ? -15.238 -39.209 17.415 1.00 40.53 322 ASP A CA 1
ATOM 2607 C C . ASP A 1 322 ? -15.368 -40.716 17.588 1.00 40.53 322 ASP A C 1
ATOM 2609 O O . ASP A 1 322 ? -15.086 -41.523 16.698 1.00 40.53 322 ASP A O 1
ATOM 2613 N N . THR A 1 323 ? -15.678 -41.099 18.820 1.00 42.19 323 THR A N 1
ATOM 2614 C CA . THR A 1 323 ? -15.809 -42.491 19.204 1.00 42.19 323 THR A CA 1
ATOM 2615 C C . THR A 1 323 ? -17.218 -42.863 18.799 1.00 42.19 323 THR A C 1
ATOM 2617 O O . THR A 1 323 ? -18.139 -42.802 19.609 1.00 42.19 323 THR A O 1
ATOM 2620 N N . CYS A 1 324 ? -17.384 -43.151 17.505 1.00 38.75 324 CYS A N 1
ATOM 2621 C CA . CYS A 1 324 ? -18.643 -43.581 16.922 1.00 38.75 324 CYS A CA 1
ATOM 2622 C C . CYS A 1 324 ? -19.120 -44.845 17.640 1.00 38.75 324 CYS A C 1
ATOM 2624 O O . CYS A 1 324 ? -18.721 -45.961 17.309 1.00 38.75 324 CYS A O 1
ATOM 2626 N N . LEU A 1 325 ? -19.976 -44.655 18.642 1.00 42.91 325 LEU A N 1
ATOM 2627 C CA . LEU A 1 325 ? -20.759 -45.716 19.247 1.00 42.91 325 LEU A CA 1
ATOM 2628 C C . LEU A 1 325 ? -21.740 -46.209 18.186 1.00 42.91 325 LEU A C 1
ATOM 2630 O O . LEU A 1 325 ? -22.717 -45.532 17.868 1.00 42.91 325 LEU A O 1
ATOM 2634 N N . SER A 1 326 ? -21.451 -47.378 17.617 1.00 42.41 326 SER A N 1
ATOM 2635 C CA . SER A 1 326 ? -22.330 -48.032 16.653 1.00 42.41 326 SER A CA 1
ATOM 2636 C C . SER A 1 326 ? -23.731 -48.215 17.251 1.00 42.41 326 SER A C 1
ATOM 2638 O O . SER A 1 326 ? -23.842 -48.757 18.357 1.00 42.41 326 SER A O 1
ATOM 2640 N N . PRO A 1 327 ? -24.810 -47.827 16.548 1.00 43.75 327 PRO A N 1
ATOM 2641 C CA . PRO A 1 327 ? -26.154 -48.157 16.992 1.00 43.75 327 PRO A CA 1
ATOM 2642 C C . PRO A 1 327 ? -26.343 -49.678 16.945 1.00 43.75 327 PRO A C 1
ATOM 2644 O O . PRO A 1 327 ? -26.038 -50.326 15.942 1.00 43.75 327 PRO A O 1
ATOM 2647 N N . LYS A 1 328 ? -26.864 -50.258 18.032 1.00 41.25 328 LYS A N 1
ATOM 2648 C CA . LYS A 1 328 ? -27.363 -51.636 18.008 1.00 41.25 328 LYS A CA 1
ATOM 2649 C C . LYS A 1 328 ? -28.584 -51.686 17.095 1.00 41.25 328 LYS A C 1
ATOM 2651 O O . LYS A 1 328 ? -29.594 -51.059 17.398 1.00 41.25 328 LYS A O 1
ATOM 2656 N N . VAL A 1 329 ? -28.493 -52.458 16.018 1.00 45.06 329 VAL A N 1
ATOM 2657 C CA . VAL A 1 329 ? -29.660 -52.855 15.229 1.00 45.06 329 VAL A CA 1
ATOM 2658 C C . VAL A 1 329 ? -30.436 -53.889 16.042 1.00 45.06 329 VAL A C 1
ATOM 2660 O O . VAL A 1 329 ? -29.912 -54.960 16.341 1.00 45.06 329 VAL A O 1
ATOM 2663 N N . THR A 1 330 ? -31.666 -53.561 16.425 1.00 45.06 330 THR A N 1
ATOM 2664 C CA . THR A 1 330 ? -32.664 -54.538 16.874 1.00 45.06 330 THR A CA 1
ATOM 2665 C C . THR A 1 330 ? -33.474 -54.980 15.663 1.00 45.06 330 THR A C 1
ATOM 2667 O O . THR A 1 330 ? -34.216 -54.182 15.093 1.00 45.06 330 THR A O 1
ATOM 2670 N N . GLU A 1 331 ? -33.304 -56.234 15.249 1.00 42.97 331 GLU A N 1
ATOM 2671 C CA . GLU A 1 331 ? -34.136 -56.860 14.221 1.00 42.97 331 GLU A CA 1
ATOM 2672 C C . GLU A 1 331 ? -35.480 -57.291 14.822 1.00 42.97 331 GLU A C 1
ATOM 2674 O O . GLU A 1 331 ? -35.552 -58.308 15.508 1.00 42.97 331 GLU A O 1
ATOM 2679 N N . ASP A 1 332 ? -36.551 -56.557 14.516 1.00 43.25 332 ASP A N 1
ATOM 2680 C CA . ASP A 1 332 ? -37.926 -57.032 14.698 1.00 43.25 332 ASP A CA 1
ATOM 2681 C C . ASP A 1 332 ? -38.468 -57.530 13.350 1.00 43.25 332 ASP A C 1
ATOM 2683 O O . ASP A 1 332 ? -38.883 -56.746 12.495 1.00 43.25 332 ASP A O 1
ATOM 2687 N N . THR A 1 333 ? -38.479 -58.850 13.142 1.00 46.62 333 THR A N 1
ATOM 2688 C CA . THR A 1 333 ? -39.115 -59.486 11.974 1.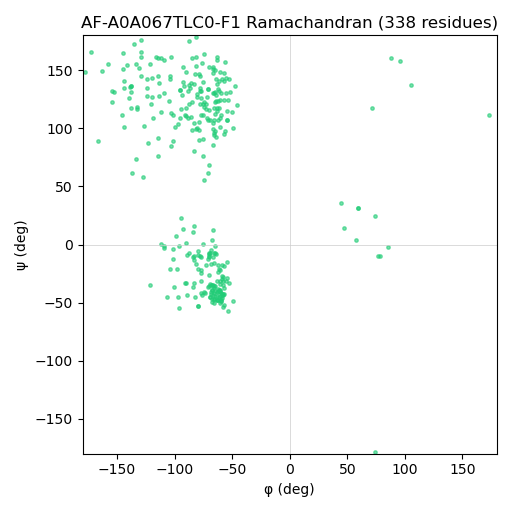00 46.62 333 THR A CA 1
ATOM 2689 C C . THR A 1 333 ? -40.454 -60.118 12.349 1.00 46.62 333 THR A C 1
ATOM 2691 O O . THR A 1 333 ? -40.576 -61.319 12.593 1.00 46.62 333 THR A O 1
ATOM 2694 N N . HIS A 1 334 ? -41.509 -59.301 12.335 1.00 39.16 334 HIS A N 1
ATOM 2695 C CA . HIS A 1 334 ? -42.880 -59.809 12.347 1.00 39.16 334 HIS A CA 1
ATOM 2696 C C . HIS A 1 334 ? -43.158 -60.597 11.060 1.00 39.16 334 HIS A C 1
ATOM 2698 O O . HIS A 1 334 ? -43.257 -60.024 9.977 1.00 39.16 334 HIS A O 1
ATOM 2704 N N . THR A 1 335 ? -43.345 -61.912 11.187 1.00 38.53 335 THR A N 1
ATOM 2705 C CA . THR A 1 335 ? -43.867 -62.756 10.104 1.00 38.53 335 THR A CA 1
ATOM 2706 C C . THR A 1 335 ? -45.252 -63.241 10.507 1.00 38.53 335 THR A C 1
ATOM 2708 O O . THR A 1 335 ? -45.383 -63.997 11.466 1.00 38.53 335 THR A O 1
ATOM 2711 N N . MET A 1 336 ? -46.295 -62.812 9.796 1.00 37.72 336 MET A N 1
ATOM 2712 C CA . MET A 1 336 ? -47.656 -63.301 10.015 1.00 37.72 336 MET A CA 1
ATOM 2713 C C . MET A 1 336 ? -48.273 -63.664 8.667 1.00 37.72 336 MET A C 1
ATOM 2715 O O . MET A 1 336 ? -48.387 -62.826 7.775 1.00 37.72 336 MET A O 1
ATOM 2719 N N . TRP A 1 337 ? -48.587 -64.947 8.505 1.00 43.84 337 TRP A N 1
ATOM 2720 C CA . TRP A 1 337 ? -49.152 -65.502 7.279 1.00 43.84 337 TRP A CA 1
ATOM 2721 C C . TRP A 1 337 ? -50.647 -65.191 7.185 1.00 43.84 337 TRP A C 1
ATOM 2723 O O . TRP A 1 337 ? -51.350 -65.207 8.195 1.00 43.84 337 TRP A O 1
ATOM 2733 N N . ALA A 1 338 ? -51.131 -64.995 5.960 1.00 36.25 338 ALA A N 1
ATOM 2734 C CA . ALA A 1 338 ? -52.551 -64.980 5.639 1.00 36.25 338 ALA A CA 1
ATOM 2735 C C . ALA A 1 338 ? -52.844 -66.027 4.552 1.00 36.25 338 ALA A C 1
ATOM 2737 O O . ALA A 1 338 ? -52.210 -66.029 3.499 1.00 36.25 338 ALA A O 1
ATOM 2738 N N . SER A 1 339 ? -53.821 -66.886 4.832 1.00 35.69 339 SER A N 1
ATOM 2739 C CA . SER A 1 339 ? -54.587 -67.687 3.864 1.00 35.69 339 SER A CA 1
ATOM 2740 C C . SER A 1 339 ? -56.010 -67.091 3.820 1.00 35.69 339 SER A C 1
ATOM 2742 O O . SER A 1 339 ? -56.369 -66.368 4.759 1.00 35.69 339 SER A O 1
ATOM 2744 N N . PRO A 1 340 ? -56.819 -67.306 2.766 1.00 47.12 340 PRO A N 1
ATOM 2745 C CA . PRO A 1 340 ? -57.197 -68.639 2.270 1.00 47.12 340 PRO A CA 1
ATOM 2746 C C . PRO A 1 340 ? -56.356 -69.164 1.103 1.00 47.12 340 PRO A C 1
ATOM 2748 O O . PRO A 1 340 ? -56.145 -68.396 0.141 1.00 47.12 340 PRO A O 1
#